Protein AF-A0A096M1D2-F1 (afdb_monomer_lite)

Radius of gyration: 19.59 Å; chains: 1; bounding box: 49×34×52 Å

Foldseek 3Di:
DDKAADDDDDFVDWQKFKDQDDVVVVQDVPSDFDPQWDAGGNRIIHGHDDQDQAKDKGKGKMKIFTFGPAWDFDQDPVRDTDIGGRPRTPDIDIDIDIDIDHHDDPDPPDQAQAKDWDPPADAAAAEAEADAQGKDKGKTAIFHPNFPLTFDDKDKDKDPPWDKDDPDPRIIIIMDHHHPVCAQHKIKMKMWTWTDHDPDIHIHRIGIYIYHD

Sequence (213 aa):
AKNIDLLAFDPDGDEVRCRYGNTSDSECNPCSPPSVLSVSSNCSLSFSPTYSNSELPYAVQLVIEDFPTQDINLIQTDGSQEVKTTNDAISKIPLQFVLKVGPPVPSCAKGDYLPRFLSPTPEHRAQLYAPAGQTLVINIRAEATQSNKSITGLLYSGPHNAVKASLGSGSFSLTWTPSASEDGQSHPICFVVQANYLTTSLHSDLRCVIVTV

Secondary structure (DSSP, 8-state):
-EEEE-----SS--EEEEEE--TTTTS-SS----TTEEE-TTSEEEE-----SS-EEEEEEEEEEEE-SS-EEEE-TTS-EEEE-TTS-SEEEEEEEEEEEPPPPS--SBTTTB-EEETTSPPTTEEEE--TTPPEEEEEEEE-SSSTTS--EEEEES-TT-EEEEEETTEEEEEE---GGGTT-EEEEEEEEEEEETTEEEEPPPEEEEEE-

pLDDT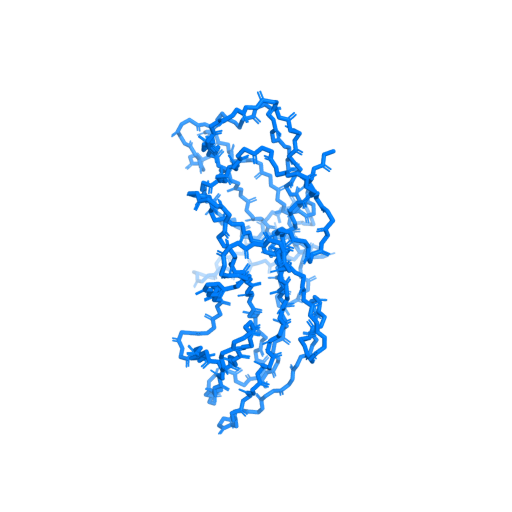: mean 92.36, std 5.5, range [58.22, 98.31]

Structure (mmCIF, N/CA/C/O backbone):
data_AF-A0A096M1D2-F1
#
_entry.id   AF-A0A096M1D2-F1
#
loop_
_atom_site.group_PDB
_atom_site.id
_atom_site.type_symbol
_atom_site.label_atom_id
_atom_site.label_alt_id
_atom_site.label_comp_id
_atom_site.label_asym_id
_atom_site.label_entity_id
_atom_site.label_seq_id
_atom_site.pdbx_PDB_ins_code
_atom_site.Cartn_x
_atom_site.Cartn_y
_atom_site.Cartn_z
_atom_site.occupancy
_atom_site.B_iso_or_equiv
_atom_site.auth_seq_id
_atom_site.auth_comp_id
_atom_site.auth_asym_id
_atom_site.auth_atom_id
_atom_site.pdbx_PDB_model_num
ATOM 1 N N . ALA A 1 1 ? -7.920 -4.908 -18.280 1.00 77.94 1 ALA A N 1
ATOM 2 C CA . ALA A 1 1 ? -7.665 -3.930 -17.206 1.00 77.94 1 ALA A CA 1
ATOM 3 C C . ALA A 1 1 ? -6.571 -4.469 -16.288 1.00 77.94 1 ALA A C 1
ATOM 5 O O . ALA A 1 1 ? -6.443 -5.687 -16.178 1.00 77.94 1 ALA A O 1
ATOM 6 N N . LYS A 1 2 ? -5.753 -3.599 -15.690 1.00 87.19 2 LYS A N 1
ATOM 7 C CA . LYS A 1 2 ? -4.777 -3.962 -14.651 1.00 87.19 2 LYS A CA 1
ATOM 8 C C . LYS A 1 2 ? -5.441 -3.741 -13.298 1.00 87.19 2 LYS A C 1
ATOM 10 O O . LYS A 1 2 ? -5.917 -2.643 -13.048 1.00 87.19 2 LYS A O 1
ATOM 15 N N . ASN A 1 3 ? -5.450 -4.760 -12.449 1.00 90.88 3 ASN A N 1
ATOM 16 C CA . ASN A 1 3 ? -5.954 -4.637 -11.086 1.00 90.88 3 ASN A CA 1
ATOM 17 C C . ASN A 1 3 ? -4.794 -4.347 -10.130 1.00 90.88 3 ASN A C 1
ATOM 19 O O . ASN A 1 3 ? -3.691 -4.881 -10.302 1.00 90.88 3 ASN A O 1
ATOM 23 N N . ILE A 1 4 ? -5.056 -3.470 -9.170 1.00 89.50 4 ILE A N 1
ATOM 24 C CA . ILE A 1 4 ? -4.154 -3.059 -8.102 1.00 89.50 4 ILE A CA 1
ATOM 25 C C . ILE A 1 4 ? -4.907 -3.318 -6.802 1.00 89.50 4 ILE A C 1
ATOM 27 O O . ILE A 1 4 ? -5.835 -2.587 -6.463 1.00 89.50 4 ILE A O 1
ATOM 31 N N . ASP A 1 5 ? -4.517 -4.369 -6.093 1.00 89.25 5 ASP A N 1
ATOM 32 C CA . ASP A 1 5 ? -5.128 -4.701 -4.812 1.00 89.25 5 ASP A CA 1
ATOM 33 C C . ASP A 1 5 ? -4.544 -3.789 -3.733 1.00 89.25 5 ASP A C 1
ATOM 35 O O . ASP A 1 5 ? -3.334 -3.794 -3.479 1.00 89.25 5 ASP A O 1
ATOM 39 N N . LEU A 1 6 ? -5.402 -2.964 -3.134 1.00 86.94 6 LEU A N 1
ATOM 40 C CA . LEU A 1 6 ? -5.031 -2.127 -2.002 1.00 86.94 6 LEU A CA 1
ATOM 41 C C . LEU A 1 6 ? -4.924 -3.006 -0.755 1.00 86.94 6 LEU A C 1
ATOM 43 O O . LEU A 1 6 ? -5.615 -4.022 -0.627 1.00 86.94 6 LEU A O 1
ATOM 47 N N . LEU A 1 7 ? -4.062 -2.621 0.187 1.00 81.19 7 LEU A N 1
ATOM 48 C CA . LEU A 1 7 ? -4.076 -3.274 1.487 1.00 81.19 7 LEU A CA 1
ATOM 49 C C . LEU A 1 7 ? -5.304 -2.795 2.265 1.00 81.19 7 LEU A C 1
ATOM 51 O O . LEU A 1 7 ? -5.325 -1.684 2.785 1.00 81.19 7 LEU A O 1
ATOM 55 N N . ALA A 1 8 ? -6.281 -3.683 2.362 1.00 84.69 8 ALA A N 1
ATOM 56 C CA . ALA A 1 8 ? -7.368 -3.648 3.321 1.00 84.69 8 ALA A CA 1
ATOM 57 C C . ALA A 1 8 ? -7.172 -4.859 4.239 1.00 84.69 8 ALA A C 1
ATOM 59 O O . ALA A 1 8 ? -7.460 -5.995 3.851 1.00 84.69 8 ALA A O 1
ATOM 60 N N . PHE A 1 9 ? -6.527 -4.629 5.381 1.00 84.44 9 PHE A N 1
ATOM 61 C CA . PHE A 1 9 ? -6.321 -5.634 6.417 1.00 84.44 9 PHE A CA 1
ATOM 62 C C . PHE A 1 9 ? -6.978 -5.121 7.682 1.00 84.44 9 PHE A C 1
ATOM 64 O O . PHE A 1 9 ? -6.605 -4.048 8.156 1.00 84.44 9 PHE A O 1
ATOM 71 N N . ASP A 1 10 ? -7.916 -5.906 8.187 1.00 87.50 10 ASP A N 1
ATOM 72 C CA . ASP A 1 10 ? -8.495 -5.703 9.494 1.00 87.50 10 ASP A CA 1
ATOM 73 C C . ASP A 1 10 ? -7.928 -6.755 10.479 1.00 87.50 10 ASP A C 1
ATOM 75 O O . ASP A 1 10 ? -7.936 -7.951 10.154 1.00 87.50 10 ASP A O 1
ATOM 79 N N . PRO A 1 11 ? -7.339 -6.339 11.618 1.00 85.06 11 PRO A N 1
ATOM 80 C CA . PRO A 1 11 ? -6.739 -7.254 12.587 1.00 85.06 11 PRO A CA 1
ATOM 81 C C . PRO A 1 11 ? -7.716 -8.134 13.374 1.00 85.06 11 PRO A C 1
ATOM 83 O O . PRO A 1 11 ? -7.286 -9.195 13.835 1.00 85.06 11 PRO A O 1
ATOM 86 N N . ASP A 1 12 ? -8.964 -7.710 13.587 1.00 85.94 12 ASP A N 1
ATOM 87 C CA . ASP A 1 12 ? -9.940 -8.436 14.415 1.00 85.94 12 ASP A CA 1
ATOM 88 C C . ASP A 1 12 ? -10.941 -9.275 13.600 1.00 85.94 12 ASP A C 1
ATOM 90 O O . ASP A 1 12 ? -11.640 -10.129 14.154 1.00 85.94 12 ASP A O 1
ATOM 94 N N . GLY A 1 13 ? -10.858 -9.182 12.273 1.00 87.31 13 GLY A N 1
ATOM 95 C CA . GLY A 1 13 ? -11.548 -10.035 11.314 1.00 87.31 13 GLY A CA 1
ATOM 96 C C . GLY A 1 13 ? -12.801 -9.407 10.717 1.00 87.31 13 GLY A C 1
ATOM 97 O O . GLY A 1 13 ? -13.562 -10.128 10.061 1.00 87.31 13 GLY A O 1
ATOM 98 N N . ASP A 1 14 ? -13.005 -8.109 10.915 1.00 93.12 14 ASP A N 1
ATOM 99 C CA . ASP A 1 14 ? -14.113 -7.370 10.337 1.00 93.12 14 ASP A CA 1
ATOM 100 C C . ASP A 1 14 ? -13.992 -7.219 8.810 1.00 93.12 14 ASP A C 1
ATOM 102 O O . ASP A 1 14 ? -12.945 -7.410 8.169 1.00 93.12 14 ASP A O 1
ATOM 106 N N . GLU A 1 15 ? -15.136 -6.973 8.171 1.00 94.88 15 GLU A N 1
ATOM 107 C CA . GLU A 1 15 ? -15.219 -6.889 6.721 1.00 94.88 15 GLU A CA 1
ATOM 108 C C . GLU A 1 15 ? -14.843 -5.486 6.249 1.00 94.88 15 GLU A C 1
ATOM 110 O O . GLU A 1 15 ? -15.646 -4.554 6.270 1.00 94.88 15 GLU A O 1
ATOM 115 N N . VAL A 1 16 ? -13.635 -5.358 5.707 1.00 95.44 16 VAL A N 1
ATOM 116 C CA . VAL A 1 16 ? -13.209 -4.106 5.084 1.00 95.44 16 VAL A CA 1
ATOM 117 C C . VAL A 1 16 ? -13.767 -3.982 3.671 1.00 95.44 16 VAL A C 1
ATOM 119 O O . VAL A 1 16 ? -13.508 -4.826 2.804 1.00 95.44 16 VAL A O 1
ATOM 122 N N . ARG A 1 17 ? -14.466 -2.876 3.406 1.00 96.44 17 ARG A N 1
ATOM 123 C CA . ARG A 1 17 ? -14.965 -2.517 2.076 1.00 96.44 17 ARG A CA 1
ATOM 124 C C . ARG A 1 17 ? -14.393 -1.186 1.601 1.00 96.44 17 ARG A C 1
ATOM 126 O O . ARG A 1 17 ? -14.097 -0.294 2.386 1.00 96.44 17 ARG A O 1
ATOM 133 N N . CYS A 1 18 ? -14.273 -1.029 0.287 1.00 96.75 18 CYS A N 1
ATOM 134 C CA . CYS A 1 18 ? -13.835 0.216 -0.334 1.00 96.75 18 CYS A CA 1
ATOM 135 C C . CYS A 1 18 ? -14.865 0.774 -1.309 1.00 96.75 18 CYS A C 1
ATOM 137 O O . CYS A 1 18 ? -15.493 0.045 -2.078 1.00 96.75 18 CYS A O 1
ATOM 139 N N . ARG A 1 19 ? -14.956 2.102 -1.351 1.00 96.31 19 ARG A N 1
ATOM 140 C CA . ARG A 1 19 ? -15.732 2.845 -2.352 1.00 96.31 19 ARG A CA 1
ATOM 141 C C . ARG A 1 19 ? -15.070 4.176 -2.680 1.00 96.31 19 ARG A C 1
ATOM 143 O O . ARG A 1 19 ? -14.156 4.613 -1.986 1.00 96.31 19 ARG A O 1
ATOM 150 N N . TYR A 1 20 ? -15.532 4.837 -3.738 1.00 96.69 20 TYR A N 1
ATOM 151 C CA . TYR A 1 20 ? -15.183 6.239 -3.957 1.00 96.69 20 TYR A CA 1
ATOM 152 C C . TYR A 1 20 ? -15.780 7.117 -2.854 1.00 96.69 20 TYR A C 1
ATOM 154 O O . TYR A 1 20 ? -16.848 6.813 -2.311 1.00 96.69 20 TYR A O 1
ATOM 162 N N . GLY A 1 21 ? -15.079 8.201 -2.530 1.00 94.94 21 GLY A N 1
ATOM 163 C CA . GLY A 1 21 ? -15.591 9.178 -1.579 1.00 94.94 21 GLY A CA 1
ATOM 164 C C . GLY A 1 21 ? -16.823 9.914 -2.107 1.00 94.94 21 GLY A C 1
ATOM 165 O O . GLY A 1 21 ? -17.043 10.032 -3.316 1.00 94.94 21 GLY A O 1
ATOM 166 N N . ASN A 1 22 ? -17.618 10.416 -1.173 1.00 93.25 22 ASN A N 1
ATOM 167 C CA . ASN A 1 22 ? -18.843 11.154 -1.413 1.00 93.25 22 ASN A CA 1
ATOM 168 C C . ASN A 1 22 ? -18.672 12.630 -1.023 1.00 93.25 22 ASN A C 1
ATOM 170 O O . ASN A 1 22 ? -18.178 12.962 0.056 1.00 93.25 22 ASN A O 1
ATOM 174 N N . THR A 1 23 ? -19.105 13.538 -1.902 1.00 92.69 23 THR A N 1
ATOM 175 C CA . THR A 1 23 ? -19.022 14.984 -1.650 1.00 92.69 23 THR A CA 1
ATOM 176 C C . THR A 1 23 ? -19.959 15.403 -0.522 1.00 92.69 23 THR A C 1
ATOM 178 O O . THR A 1 23 ? -19.597 16.275 0.263 1.00 92.69 23 THR A O 1
ATOM 181 N N . SER A 1 24 ? -21.131 14.769 -0.399 1.00 93.00 24 SER A N 1
ATOM 182 C CA . SER A 1 24 ? -22.091 15.060 0.676 1.00 93.00 24 SER A CA 1
ATOM 183 C C . SER A 1 24 ? -21.525 14.770 2.066 1.00 93.00 24 SER A C 1
ATOM 185 O O . SER A 1 24 ? -21.858 15.476 3.012 1.00 93.00 24 SER A O 1
ATOM 187 N N . ASP A 1 25 ? -20.619 13.797 2.158 1.00 92.19 25 ASP A N 1
ATOM 188 C CA . ASP A 1 25 ? -19.967 13.380 3.402 1.00 92.19 25 ASP A CA 1
ATOM 189 C C . ASP A 1 25 ? -18.607 14.074 3.611 1.00 92.19 25 ASP A C 1
ATOM 191 O O . ASP A 1 25 ? -17.876 13.763 4.546 1.00 92.19 25 ASP A O 1
ATOM 195 N N . SER A 1 26 ? -18.251 15.040 2.751 1.00 92.50 26 SER A N 1
ATOM 196 C CA . SER A 1 26 ? -16.959 15.749 2.776 1.00 92.50 26 SER A CA 1
ATOM 197 C C . SER A 1 26 ? -15.728 14.830 2.696 1.00 92.50 26 SER A C 1
ATOM 199 O O . SER A 1 26 ? -14.648 15.180 3.167 1.00 92.50 26 SER A O 1
ATOM 201 N N . GLU A 1 27 ? -15.860 13.665 2.059 1.00 93.94 27 GLU A N 1
ATOM 202 C CA . GLU A 1 27 ? -14.780 12.669 1.946 1.00 93.94 27 GLU A CA 1
ATOM 203 C C . GLU A 1 27 ? -13.792 13.005 0.807 1.00 93.94 27 GLU A C 1
ATOM 205 O O . GLU A 1 27 ? -12.646 12.543 0.783 1.00 93.94 27 GLU A O 1
ATOM 210 N N . CYS A 1 28 ? -14.219 13.841 -0.146 1.00 91.81 28 CYS A N 1
ATOM 211 C CA . CYS A 1 28 ? -13.400 14.392 -1.227 1.00 91.81 28 CYS A CA 1
ATOM 212 C C . CYS A 1 28 ? -13.978 15.702 -1.785 1.00 91.81 28 CYS A C 1
ATOM 214 O O . CYS A 1 28 ? -15.156 16.015 -1.616 1.00 91.81 28 CYS A O 1
ATOM 216 N N . ASN A 1 29 ? -13.132 16.472 -2.479 1.00 88.06 29 ASN A N 1
ATOM 217 C CA . ASN A 1 29 ? -13.534 17.702 -3.157 1.00 88.06 29 ASN A CA 1
ATOM 218 C C . ASN A 1 29 ? -12.627 18.008 -4.373 1.00 88.06 29 ASN A C 1
ATOM 220 O O . ASN A 1 29 ? -11.462 18.356 -4.167 1.00 88.06 29 ASN A O 1
ATOM 224 N N . PRO A 1 30 ? -13.130 17.914 -5.619 1.00 89.31 30 PRO A N 1
ATOM 225 C CA . PRO A 1 30 ? -14.382 17.261 -6.018 1.00 89.31 30 PRO A CA 1
ATOM 226 C C . PRO A 1 30 ? -14.280 15.729 -5.904 1.00 89.31 30 PRO A C 1
ATOM 228 O O . PRO A 1 30 ? -13.189 15.173 -5.983 1.00 89.31 30 PRO A O 1
ATOM 231 N N . CYS A 1 31 ? -15.410 15.029 -5.762 1.00 90.00 31 CYS A N 1
ATOM 232 C CA . CYS A 1 31 ? -15.461 13.561 -5.831 1.00 90.00 31 CYS A CA 1
ATOM 233 C C . CYS A 1 31 ? -15.719 13.086 -7.264 1.00 90.00 31 CYS A C 1
ATOM 235 O O . CYS A 1 31 ? -16.768 12.526 -7.578 1.00 90.00 31 CYS A O 1
ATOM 237 N N . SER A 1 32 ? -14.776 13.366 -8.161 1.00 91.88 32 SER A N 1
ATOM 238 C CA . SER A 1 32 ? -14.871 13.016 -9.581 1.00 91.88 32 SER A CA 1
ATOM 239 C C . SER A 1 32 ? -13.859 11.916 -9.923 1.00 91.88 32 SER A C 1
ATOM 241 O O . SER A 1 32 ? -12.743 12.241 -10.346 1.00 91.88 32 SER A O 1
ATOM 243 N N . PRO A 1 33 ? -14.191 10.624 -9.724 1.00 92.06 33 PRO A N 1
ATOM 244 C CA . PRO A 1 33 ? -13.260 9.549 -10.032 1.00 92.06 33 PRO A CA 1
ATOM 245 C C . PRO A 1 33 ? -12.921 9.532 -11.533 1.00 92.06 33 PRO A C 1
ATOM 247 O O . PRO A 1 33 ? -13.811 9.722 -12.368 1.00 92.06 33 PRO A O 1
ATOM 250 N N . PRO A 1 34 ? -11.651 9.302 -11.910 1.00 93.00 34 PRO A N 1
ATOM 251 C CA . PRO A 1 34 ? -11.261 9.191 -13.311 1.00 93.00 34 PRO A CA 1
ATOM 252 C C . PRO A 1 34 ? -12.008 8.056 -14.019 1.00 93.00 34 PRO A C 1
ATOM 254 O O . PRO A 1 34 ? -12.059 6.944 -13.508 1.00 93.00 34 PRO A O 1
ATOM 257 N N . SER A 1 35 ? -12.503 8.294 -15.236 1.00 93.44 35 SER A N 1
ATOM 258 C CA . SER A 1 35 ? -13.280 7.308 -16.016 1.00 93.44 35 SER A CA 1
ATOM 259 C C . SER A 1 35 ? -12.511 6.035 -16.392 1.00 93.44 35 SER A C 1
ATOM 261 O O . SER A 1 35 ? -13.107 5.031 -16.772 1.00 93.44 35 SER A O 1
ATOM 263 N N . VAL A 1 36 ? -11.182 6.078 -16.300 1.00 93.44 36 VAL A N 1
ATOM 264 C CA . VAL A 1 36 ? -10.279 4.944 -16.542 1.00 93.44 36 VAL A CA 1
ATOM 265 C C . VAL A 1 36 ? -10.064 4.075 -15.302 1.00 93.44 36 VAL A C 1
ATOM 267 O O . VAL A 1 36 ? -9.393 3.046 -15.392 1.00 93.44 36 VAL A O 1
ATOM 270 N N . LEU A 1 37 ? -10.596 4.493 -14.152 1.00 94.75 37 LEU A N 1
ATOM 271 C CA . LEU A 1 37 ? -10.506 3.789 -12.883 1.00 94.75 37 LEU A CA 1
ATOM 272 C C . LEU A 1 37 ? -11.881 3.289 -12.448 1.00 94.75 37 LEU A C 1
ATOM 274 O O . LEU A 1 37 ? -12.894 3.962 -12.618 1.00 94.75 37 LEU A O 1
ATOM 278 N N . SER A 1 38 ? -11.892 2.116 -11.829 1.00 95.50 38 SER A N 1
ATOM 279 C CA . SER A 1 38 ? -13.045 1.603 -11.093 1.00 95.50 38 SER A CA 1
ATOM 280 C C . SER A 1 38 ? -12.566 0.901 -9.831 1.00 95.50 38 SER A C 1
ATOM 282 O O . SER A 1 38 ? -11.611 0.127 -9.896 1.00 95.50 38 SER A O 1
ATOM 284 N N . VAL A 1 39 ? -13.233 1.131 -8.704 1.00 95.62 39 VAL A N 1
ATOM 285 C CA . VAL A 1 39 ? -12.962 0.439 -7.438 1.00 95.62 39 VAL A CA 1
ATOM 286 C C . VAL A 1 39 ? -14.060 -0.582 -7.158 1.00 95.62 39 VAL A C 1
ATOM 288 O O . VAL A 1 39 ? -15.240 -0.302 -7.371 1.00 95.62 39 VAL A O 1
ATOM 291 N N . SER A 1 40 ? -13.676 -1.767 -6.701 1.00 95.69 40 SER A N 1
ATOM 292 C CA . SER A 1 40 ? -14.598 -2.775 -6.174 1.00 95.69 40 SER A CA 1
ATOM 293 C C . SER A 1 40 ? -14.656 -2.733 -4.648 1.00 95.69 40 SER A C 1
ATOM 295 O O . SER A 1 40 ? -13.729 -2.259 -3.990 1.00 95.69 40 SER A O 1
ATOM 297 N N . SER A 1 41 ? -15.729 -3.291 -4.079 1.00 94.69 41 SER A N 1
ATOM 298 C CA . SER A 1 41 ? -15.929 -3.338 -2.626 1.00 94.69 41 SER A CA 1
ATOM 299 C C . SER A 1 41 ? -14.806 -4.068 -1.893 1.00 94.69 41 SER A C 1
ATOM 301 O O . SER A 1 41 ? -14.452 -3.656 -0.807 1.00 94.69 41 SER A O 1
ATOM 303 N N . ASN A 1 42 ? -14.157 -5.064 -2.499 1.00 93.25 42 ASN A N 1
ATOM 304 C CA . ASN A 1 42 ? -13.005 -5.768 -1.917 1.00 93.25 42 ASN A CA 1
ATOM 305 C C . ASN A 1 42 ? -11.670 -4.993 -1.999 1.00 93.25 42 ASN A C 1
ATOM 307 O O . ASN A 1 42 ? -10.602 -5.604 -1.934 1.00 93.25 42 ASN A O 1
ATOM 311 N N . CYS A 1 43 ? -11.714 -3.676 -2.208 1.00 94.06 43 CYS A N 1
ATOM 312 C CA . CYS A 1 43 ? -10.535 -2.812 -2.255 1.00 94.06 43 CYS A CA 1
ATOM 313 C C . CYS A 1 43 ? -9.555 -3.110 -3.403 1.00 94.06 43 CYS A C 1
ATOM 315 O O . CYS A 1 43 ? -8.355 -2.854 -3.289 1.00 94.06 43 CYS A O 1
ATOM 317 N N . SER A 1 44 ? -10.062 -3.589 -4.544 1.00 94.06 44 SER A N 1
ATOM 318 C CA . SER A 1 44 ? -9.283 -3.696 -5.782 1.00 94.06 44 SER A CA 1
ATOM 319 C C . SER A 1 44 ? -9.553 -2.496 -6.693 1.00 94.06 44 SER A C 1
ATOM 321 O O . SER A 1 44 ? -10.696 -2.191 -7.042 1.00 94.06 44 SER A O 1
ATOM 323 N N . LEU A 1 45 ? -8.490 -1.794 -7.085 1.00 94.25 45 LEU A N 1
ATOM 324 C CA . LEU A 1 45 ? -8.538 -0.692 -8.040 1.00 94.25 45 LEU A CA 1
ATOM 325 C C . LEU A 1 45 ? -8.216 -1.225 -9.437 1.00 94.25 45 LEU A C 1
ATOM 327 O O . LEU A 1 45 ? -7.082 -1.605 -9.729 1.00 94.25 45 LEU A O 1
ATOM 331 N N . SER A 1 46 ? -9.207 -1.231 -10.321 1.00 94.75 46 SER A N 1
ATOM 332 C CA . SER A 1 46 ? -9.024 -1.602 -11.721 1.00 94.75 46 SER A CA 1
ATOM 333 C C . SER A 1 46 ? -8.709 -0.377 -12.568 1.00 94.75 46 SER A C 1
ATOM 335 O O . SER A 1 46 ? -9.396 0.641 -12.497 1.00 94.75 46 SER A O 1
ATOM 337 N N . PHE A 1 47 ? -7.678 -0.495 -13.397 1.00 92.56 47 PHE A N 1
ATOM 338 C CA . PHE A 1 47 ? -7.263 0.504 -14.369 1.00 92.56 47 PHE A CA 1
ATOM 339 C C . PHE A 1 47 ? -7.452 -0.016 -15.794 1.00 92.56 47 PHE A C 1
ATOM 341 O O . PHE A 1 47 ? -6.903 -1.055 -16.191 1.00 92.56 47 PHE A O 1
ATOM 348 N N . SER A 1 48 ? -8.204 0.738 -16.587 1.00 91.62 48 SER A N 1
ATOM 349 C CA . SER A 1 48 ? -8.376 0.508 -18.018 1.00 91.62 48 SE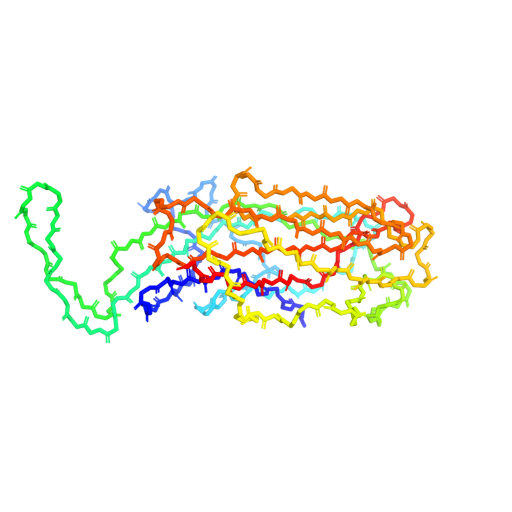R A CA 1
ATOM 350 C C . SER A 1 48 ? -7.390 1.378 -18.800 1.00 91.62 48 SER A C 1
ATOM 352 O O . SER A 1 48 ? -7.495 2.602 -18.756 1.00 91.62 48 SER A O 1
ATOM 354 N N . PRO A 1 49 ? -6.416 0.776 -19.505 1.00 81.44 49 PRO A N 1
ATOM 355 C CA . PRO A 1 49 ? -5.337 1.528 -20.125 1.00 81.44 49 PRO A CA 1
ATOM 356 C C . PRO A 1 49 ? -5.833 2.425 -21.258 1.00 81.44 49 PRO A C 1
ATOM 358 O O . PRO A 1 49 ? -6.558 1.987 -22.150 1.00 81.44 49 PRO A O 1
ATOM 361 N N . THR A 1 50 ? -5.361 3.668 -21.254 1.00 80.06 50 THR A N 1
ATOM 362 C CA . THR A 1 50 ? -5.438 4.591 -22.389 1.00 80.06 50 THR A CA 1
ATOM 363 C C . THR A 1 50 ? -4.080 4.659 -23.074 1.00 80.06 50 THR A C 1
ATOM 365 O O . THR A 1 50 ? -3.057 4.762 -22.398 1.00 80.06 50 THR A O 1
ATOM 368 N N . TYR A 1 51 ? -4.048 4.634 -24.407 1.00 81.44 51 TYR A N 1
ATOM 369 C CA . TYR A 1 51 ? -2.801 4.835 -25.145 1.00 81.44 51 TYR A CA 1
ATOM 370 C C . TYR A 1 51 ? -2.317 6.280 -24.972 1.00 81.44 51 TYR A C 1
ATOM 372 O O . TYR A 1 51 ? -2.921 7.211 -25.499 1.00 81.44 51 TYR A O 1
ATOM 380 N N . SER A 1 52 ? -1.226 6.452 -24.226 1.00 83.69 52 SER A N 1
ATOM 381 C CA . SER A 1 52 ? -0.538 7.725 -24.013 1.00 83.69 52 SER A CA 1
ATOM 382 C C . SER A 1 52 ? 0.970 7.507 -24.056 1.00 83.69 52 SER A C 1
ATOM 384 O O . SER A 1 52 ? 1.471 6.542 -23.487 1.00 83.69 52 SER A O 1
ATOM 386 N N . ASN A 1 53 ? 1.699 8.418 -24.699 1.00 83.75 53 ASN A N 1
ATOM 387 C CA . ASN A 1 53 ? 3.167 8.402 -24.725 1.00 83.75 53 ASN A CA 1
ATOM 388 C C . ASN A 1 53 ? 3.788 9.241 -23.595 1.00 83.75 53 ASN A C 1
ATOM 390 O O . ASN A 1 53 ? 5.008 9.363 -23.519 1.00 83.75 53 ASN A O 1
ATOM 394 N N . SER A 1 54 ? 2.962 9.832 -22.730 1.00 84.25 54 SER A N 1
ATOM 395 C CA . SER A 1 54 ? 3.388 10.605 -21.564 1.00 84.25 54 SER A CA 1
ATOM 396 C C . SER A 1 54 ? 2.912 9.959 -20.269 1.00 84.25 54 SER A C 1
ATOM 398 O O . SER A 1 54 ? 1.888 9.272 -20.250 1.00 84.25 54 SER A O 1
ATOM 400 N N . GLU A 1 55 ? 3.629 10.235 -19.177 1.00 86.94 55 GLU A N 1
ATOM 401 C CA . GLU A 1 55 ? 3.161 9.913 -17.829 1.00 86.94 55 GLU A CA 1
ATOM 402 C C . GLU A 1 55 ? 1.881 10.705 -17.525 1.00 86.94 55 GLU A C 1
ATOM 404 O O . GLU A 1 55 ? 1.840 11.921 -17.724 1.00 86.94 55 GLU A O 1
ATOM 409 N N . LEU A 1 56 ? 0.840 10.015 -17.058 1.00 90.50 56 LEU A N 1
ATOM 410 C CA . LEU A 1 56 ? -0.441 10.618 -16.699 1.00 90.50 56 LEU A CA 1
ATOM 411 C C . LEU A 1 56 ? -0.752 10.374 -15.216 1.00 90.50 56 LEU A C 1
ATOM 413 O O . LEU A 1 56 ? -0.752 9.221 -14.773 1.00 90.50 56 LEU A O 1
ATOM 417 N N . PRO A 1 57 ? -1.015 11.438 -14.435 1.00 92.50 57 PRO A N 1
ATOM 418 C CA . PRO A 1 57 ? -1.476 11.313 -13.063 1.00 92.50 57 PRO A CA 1
ATOM 419 C C . PRO A 1 57 ? -3.001 11.167 -13.005 1.00 92.50 57 PRO A C 1
ATOM 421 O O . PRO A 1 57 ? -3.739 11.920 -13.640 1.00 92.50 57 PRO A O 1
ATOM 424 N N . TYR A 1 58 ? -3.473 10.250 -12.167 1.00 93.50 58 TYR A N 1
ATOM 425 C CA . TYR A 1 58 ? -4.883 10.066 -11.842 1.00 93.50 58 TYR A CA 1
ATOM 426 C C . TYR A 1 58 ? -5.073 10.211 -10.334 1.00 93.50 58 TYR A C 1
ATOM 428 O O . TYR A 1 58 ? -4.461 9.478 -9.554 1.00 93.50 58 TYR A O 1
ATOM 436 N N . ALA A 1 59 ? -5.907 11.164 -9.920 1.00 94.19 59 ALA A N 1
ATOM 437 C CA . ALA A 1 59 ? -6.296 11.293 -8.523 1.00 94.19 59 ALA A CA 1
ATOM 438 C C . ALA A 1 59 ? -7.203 10.117 -8.143 1.00 94.19 59 ALA A C 1
ATOM 440 O O . ALA A 1 59 ? -8.209 9.858 -8.804 1.00 94.19 59 ALA A O 1
ATOM 441 N N . VAL A 1 60 ? -6.835 9.404 -7.084 1.00 94.88 60 VAL A N 1
ATOM 442 C CA . VAL A 1 60 ? -7.633 8.333 -6.494 1.00 94.88 60 VAL A CA 1
ATOM 443 C C . VAL A 1 60 ? -8.097 8.820 -5.128 1.00 94.88 60 VAL A C 1
ATOM 445 O O . VAL A 1 60 ? -7.272 9.177 -4.290 1.00 94.88 60 VAL A O 1
ATOM 448 N N . GLN A 1 61 ? -9.412 8.873 -4.923 1.00 95.56 61 GLN A N 1
ATOM 449 C CA . GLN A 1 61 ? -10.041 9.361 -3.694 1.00 95.56 61 GLN A CA 1
ATOM 450 C C . GLN A 1 61 ? -11.071 8.329 -3.237 1.00 95.56 61 GLN A C 1
ATOM 452 O O . GLN A 1 61 ? -12.176 8.249 -3.779 1.00 95.56 61 GLN A O 1
ATOM 457 N N . LEU A 1 62 ? -10.665 7.491 -2.290 1.00 95.31 62 LEU A N 1
ATOM 458 C CA . LEU A 1 62 ? -11.438 6.367 -1.776 1.00 95.31 62 LEU A CA 1
ATOM 459 C C . LEU A 1 62 ? -11.785 6.583 -0.311 1.00 95.31 62 LEU A C 1
ATOM 461 O O . LEU A 1 62 ? -11.181 7.405 0.375 1.00 95.31 62 LEU A O 1
ATOM 465 N N . VAL A 1 63 ? -12.719 5.778 0.165 1.00 96.19 63 VAL A N 1
ATOM 466 C CA . VAL A 1 63 ? -12.966 5.560 1.583 1.00 96.19 63 VAL A CA 1
ATOM 467 C C . VAL A 1 63 ? -12.832 4.072 1.832 1.00 96.19 63 VAL A C 1
ATOM 469 O O . VAL A 1 63 ? -13.418 3.268 1.103 1.00 96.19 63 VAL A O 1
ATOM 472 N N . ILE A 1 64 ? -12.008 3.737 2.818 1.00 95.25 64 ILE A N 1
ATOM 473 C CA . ILE A 1 64 ? -11.907 2.398 3.384 1.00 95.25 64 ILE A CA 1
ATOM 474 C C . ILE A 1 64 ? -12.850 2.373 4.579 1.00 95.25 64 ILE A C 1
ATOM 476 O O . ILE A 1 64 ? -12.770 3.237 5.452 1.00 95.25 64 ILE A O 1
ATOM 480 N N . GLU A 1 65 ? -13.773 1.432 4.569 1.00 96.31 65 GLU A N 1
ATOM 481 C CA . GLU A 1 65 ? -14.846 1.302 5.541 1.00 96.31 65 GLU A CA 1
ATOM 482 C C . GLU A 1 65 ? -14.753 -0.064 6.201 1.00 96.31 65 GLU A C 1
ATOM 484 O O . GLU A 1 65 ? -14.459 -1.059 5.540 1.00 96.31 65 GLU A O 1
ATOM 489 N N . ASP A 1 66 ? -15.015 -0.087 7.493 1.00 95.69 66 ASP A N 1
ATOM 490 C CA . ASP A 1 66 ? -14.905 -1.263 8.341 1.00 95.69 66 ASP A CA 1
ATOM 491 C C . ASP A 1 66 ? -16.296 -1.678 8.822 1.00 95.69 66 ASP A C 1
ATOM 493 O O . ASP A 1 66 ? -17.040 -0.826 9.315 1.00 95.69 66 ASP A O 1
ATOM 497 N N . PHE A 1 67 ? -16.681 -2.937 8.620 1.00 96.31 67 PHE A N 1
ATOM 498 C CA . PHE A 1 67 ? -18.029 -3.438 8.892 1.00 96.31 67 PHE A CA 1
ATOM 499 C C . PHE A 1 67 ? -17.983 -4.663 9.796 1.00 96.31 67 PHE A C 1
ATOM 501 O O . PHE A 1 67 ? -17.254 -5.611 9.492 1.00 96.31 67 PHE A O 1
ATOM 508 N N . PRO A 1 68 ? -18.851 -4.726 10.819 1.00 95.69 68 PRO A N 1
ATOM 509 C CA . PRO A 1 68 ? -18.853 -5.865 11.707 1.00 95.69 68 PRO A CA 1
ATOM 510 C C . PRO A 1 68 ? -19.371 -7.100 10.966 1.00 95.69 68 PRO A C 1
ATOM 512 O O . PRO A 1 68 ? -20.285 -7.027 10.136 1.00 95.69 68 PRO A O 1
ATOM 515 N N . THR A 1 69 ? -18.842 -8.269 11.313 1.00 95.12 69 THR A N 1
ATOM 516 C CA . THR A 1 69 ? -19.311 -9.551 10.742 1.00 95.12 69 THR A CA 1
ATOM 517 C C . THR A 1 69 ? -20.689 -9.998 11.253 1.00 95.12 69 THR A C 1
ATOM 519 O O . THR A 1 69 ? -21.315 -10.891 10.676 1.00 95.12 69 THR A O 1
ATOM 522 N N . GLN A 1 70 ? -21.187 -9.370 12.317 1.00 95.31 70 GLN A N 1
ATOM 523 C CA . GLN A 1 70 ? -22.494 -9.606 12.933 1.00 95.31 70 GLN A CA 1
ATOM 524 C C . GLN A 1 70 ? -23.025 -8.307 13.549 1.00 95.31 70 GLN A C 1
ATOM 526 O O . GLN A 1 70 ? -22.275 -7.353 13.711 1.00 95.31 70 GLN A O 1
ATOM 531 N N . ASP A 1 71 ? -24.301 -8.253 13.924 1.00 95.94 71 ASP A N 1
ATOM 532 C CA . ASP A 1 71 ? -24.825 -7.066 14.603 1.00 95.94 71 ASP A CA 1
ATOM 533 C C . ASP A 1 71 ? -24.145 -6.894 15.974 1.00 95.94 71 ASP A C 1
ATOM 535 O O . ASP A 1 71 ? -24.100 -7.828 16.784 1.00 95.94 71 ASP A O 1
ATOM 539 N N . ILE A 1 72 ? -23.621 -5.697 16.240 1.00 94.56 72 ILE A N 1
ATOM 540 C CA . ILE A 1 72 ? -22.898 -5.366 17.472 1.00 94.56 72 ILE A CA 1
ATOM 541 C C . ILE A 1 72 ? -23.543 -4.191 18.204 1.00 94.56 72 ILE A C 1
ATOM 543 O O . ILE A 1 72 ? -24.209 -3.341 17.612 1.00 94.56 72 ILE A O 1
ATOM 547 N N . ASN A 1 73 ? -23.296 -4.124 19.511 1.00 95.12 73 ASN A N 1
ATOM 548 C CA . ASN A 1 73 ? -23.567 -2.940 20.318 1.00 95.12 73 ASN A CA 1
ATOM 549 C C . ASN A 1 73 ? -22.244 -2.212 20.582 1.00 95.12 73 ASN A C 1
ATOM 551 O O . ASN A 1 73 ? -21.465 -2.625 21.445 1.00 95.12 73 ASN A O 1
ATOM 555 N N . LEU A 1 74 ? -21.975 -1.169 19.800 1.00 92.31 74 LEU A N 1
ATOM 556 C CA . LEU A 1 74 ? -20.760 -0.374 19.890 1.00 92.31 74 LEU A CA 1
ATOM 557 C C . LEU A 1 74 ? -20.858 0.576 21.085 1.00 92.31 74 LEU A C 1
ATOM 559 O O . LEU A 1 74 ? -21.770 1.398 21.160 1.00 92.31 74 LEU A O 1
ATOM 563 N N . ILE A 1 75 ? -19.900 0.474 22.006 1.00 93.25 75 ILE A N 1
ATOM 564 C CA . ILE A 1 75 ? -19.786 1.366 23.162 1.00 93.25 75 ILE A CA 1
ATOM 565 C C . ILE A 1 75 ? -18.727 2.419 22.843 1.00 93.25 75 ILE A C 1
ATOM 567 O O . ILE A 1 75 ? -17.544 2.105 22.720 1.00 93.25 75 ILE A O 1
ATOM 571 N N . GLN A 1 76 ? -19.158 3.667 22.706 1.00 89.00 76 GLN A N 1
ATOM 572 C CA . GLN A 1 76 ? -18.284 4.802 22.434 1.00 89.00 76 GLN A CA 1
ATOM 573 C C . GLN A 1 76 ? -17.463 5.182 23.674 1.00 89.00 76 GLN A C 1
ATOM 575 O O . GLN A 1 76 ? -17.766 4.797 24.806 1.00 89.00 76 GLN A O 1
ATOM 580 N N . THR A 1 77 ? -16.424 5.993 23.476 1.00 90.75 77 THR A N 1
ATOM 581 C CA . THR A 1 77 ? -15.537 6.449 24.563 1.00 90.75 77 THR A CA 1
ATOM 582 C C . THR A 1 77 ? -16.243 7.311 25.612 1.00 90.75 77 THR A C 1
ATOM 584 O O . THR A 1 77 ? -15.794 7.365 26.756 1.00 90.75 77 THR A O 1
ATOM 587 N N . ASP A 1 78 ? -17.358 7.952 25.255 1.00 92.88 78 ASP A N 1
ATOM 588 C CA . ASP A 1 78 ? -18.224 8.703 26.171 1.00 92.88 78 ASP A CA 1
ATOM 589 C C . ASP A 1 78 ? -19.252 7.820 26.911 1.00 92.88 78 ASP A C 1
ATOM 591 O O . ASP A 1 78 ? -20.037 8.320 27.718 1.00 92.88 78 ASP A O 1
ATOM 595 N N . GLY A 1 79 ? -19.237 6.506 26.660 1.00 92.62 79 GLY A N 1
ATOM 596 C CA . GLY A 1 79 ? -20.152 5.523 27.235 1.00 92.62 79 GLY A CA 1
ATOM 597 C C . GLY A 1 79 ? -21.497 5.405 26.515 1.00 92.62 79 GLY A C 1
ATOM 598 O O . GLY A 1 79 ? -22.312 4.568 26.913 1.00 92.62 79 GLY A O 1
ATOM 599 N N . SER A 1 80 ? -21.750 6.203 25.471 1.00 93.88 80 SER A N 1
ATOM 600 C CA . SER A 1 80 ? -22.938 6.041 24.633 1.00 93.88 80 SER A CA 1
ATOM 601 C C . SER A 1 80 ? -22.892 4.721 23.862 1.00 93.88 80 SER A C 1
ATOM 603 O O . SER A 1 80 ? -21.825 4.164 23.598 1.00 93.88 80 SER A O 1
ATOM 605 N N . GLN A 1 81 ? -24.072 4.189 23.550 1.00 94.25 81 GLN A N 1
ATOM 606 C CA . GLN A 1 81 ? -24.219 2.909 22.871 1.00 94.25 81 GLN A CA 1
ATOM 607 C C . GLN A 1 81 ? -24.979 3.089 21.565 1.00 94.25 81 GLN A C 1
ATOM 609 O O . GLN A 1 81 ? -26.013 3.759 21.530 1.00 94.25 81 GLN A O 1
ATOM 614 N N . GLU A 1 82 ? -24.471 2.472 20.507 1.00 94.94 82 GLU A N 1
ATOM 615 C CA . GLU A 1 82 ? -25.093 2.446 19.189 1.00 94.94 82 GLU A CA 1
ATOM 616 C C . GLU A 1 82 ? -25.106 1.009 18.669 1.00 94.94 82 GLU A C 1
ATOM 618 O O . GLU A 1 82 ? -24.103 0.299 18.730 1.00 94.94 82 GLU A O 1
ATOM 623 N N . VAL A 1 83 ? -26.242 0.577 18.123 1.00 95.69 83 VAL A N 1
ATOM 624 C CA . VAL A 1 83 ? -26.311 -0.704 17.418 1.00 95.69 83 VAL A CA 1
ATOM 625 C C . VAL A 1 83 ? -25.771 -0.505 16.005 1.00 95.69 83 VAL A C 1
ATOM 627 O O . VAL A 1 83 ? -26.291 0.333 15.269 1.00 95.69 83 VAL A O 1
ATOM 630 N N . LYS A 1 84 ? -24.756 -1.283 15.625 1.00 96.06 84 LYS A N 1
ATOM 631 C CA . LYS A 1 84 ? -24.244 -1.363 14.251 1.00 96.06 84 LYS A CA 1
ATOM 632 C C . LYS A 1 84 ? -24.637 -2.702 13.654 1.00 96.06 84 LYS A C 1
ATOM 634 O O . LYS A 1 84 ? -24.371 -3.743 14.252 1.00 96.06 84 LYS A O 1
ATOM 639 N N . THR A 1 85 ? -25.260 -2.675 12.485 1.00 96.56 85 THR A N 1
ATOM 640 C CA . THR A 1 85 ? -25.514 -3.885 11.701 1.00 96.56 85 THR A CA 1
ATOM 641 C C . THR A 1 85 ? -24.335 -4.199 10.784 1.00 96.56 85 THR A C 1
ATOM 643 O O . THR A 1 85 ? -23.463 -3.363 10.558 1.00 96.56 85 THR A O 1
ATOM 646 N N . THR A 1 86 ? -24.355 -5.370 10.152 1.00 96.12 86 THR A N 1
ATOM 647 C CA . THR A 1 86 ? -23.395 -5.772 9.090 1.00 96.12 86 THR A CA 1
ATOM 648 C C . THR A 1 86 ? -23.345 -4.842 7.858 1.00 96.12 86 THR A C 1
ATOM 650 O O . THR A 1 86 ? -22.500 -4.997 6.967 1.00 96.12 86 THR A O 1
ATOM 653 N N . ASN A 1 87 ? -24.259 -3.869 7.773 1.00 95.69 87 ASN A N 1
ATOM 654 C CA . ASN A 1 87 ? -24.301 -2.849 6.725 1.00 95.69 87 ASN A CA 1
ATOM 655 C C . ASN A 1 87 ? -23.960 -1.445 7.234 1.00 95.69 87 ASN A C 1
ATOM 657 O O . ASN A 1 87 ? -23.933 -0.511 6.433 1.00 95.69 87 ASN A O 1
ATOM 661 N N . ASP A 1 88 ? -23.678 -1.293 8.528 1.00 95.88 88 ASP A N 1
ATOM 662 C CA . ASP A 1 88 ? -23.287 -0.026 9.129 1.00 95.88 88 ASP A CA 1
ATOM 663 C C . ASP A 1 88 ? -21.785 -0.033 9.386 1.00 95.88 88 ASP A C 1
ATOM 665 O O . ASP A 1 88 ? -21.278 -0.846 10.155 1.00 95.88 88 ASP A O 1
ATOM 669 N N . ALA A 1 89 ? -21.069 0.895 8.752 1.00 95.06 89 ALA A N 1
ATOM 670 C CA . ALA A 1 89 ? -19.638 1.019 8.976 1.00 95.06 89 ALA A CA 1
ATOM 671 C C . ALA A 1 89 ? -19.358 1.437 10.433 1.00 95.06 89 ALA A C 1
ATOM 673 O O . ALA A 1 89 ? -19.937 2.414 10.930 1.00 95.06 89 ALA A O 1
ATOM 674 N N . ILE A 1 90 ? -18.452 0.719 11.096 1.00 93.69 90 ILE A N 1
ATOM 675 C CA . ILE A 1 90 ? -17.899 1.048 12.416 1.00 93.69 90 ILE A CA 1
ATOM 676 C C . ILE A 1 90 ? -16.970 2.248 12.274 1.00 93.69 90 ILE A C 1
ATOM 678 O O . ILE A 1 90 ? -17.061 3.216 13.031 1.00 93.69 90 ILE A O 1
ATOM 682 N N . SER A 1 91 ? -16.100 2.201 11.264 1.00 91.69 91 SER A N 1
ATOM 683 C CA . SER A 1 91 ? -15.116 3.237 10.987 1.00 91.69 91 SER A CA 1
ATOM 684 C C . SER A 1 91 ? -15.014 3.535 9.489 1.00 91.69 91 SER A C 1
ATOM 686 O O . SER A 1 91 ? -15.365 2.720 8.632 1.00 91.69 91 SER A O 1
ATOM 688 N N . LYS A 1 92 ? -14.580 4.761 9.169 1.00 93.88 92 LYS A N 1
ATOM 689 C CA . LYS A 1 92 ? -14.371 5.242 7.799 1.00 93.88 92 LYS A CA 1
ATOM 690 C C . LYS A 1 92 ? -13.070 6.026 7.724 1.00 93.88 92 LYS A C 1
ATOM 692 O O . LYS A 1 92 ? -12.890 6.999 8.456 1.00 93.88 92 LYS A O 1
ATOM 697 N N . ILE A 1 93 ? -12.188 5.641 6.810 1.00 91.81 93 ILE A N 1
ATOM 698 C CA . ILE A 1 93 ? -10.890 6.283 6.600 1.00 91.81 93 ILE A CA 1
ATOM 699 C C . ILE A 1 93 ? -10.808 6.772 5.149 1.00 91.81 93 ILE A C 1
ATOM 701 O O . ILE A 1 93 ? -10.707 5.956 4.227 1.00 91.81 93 ILE A O 1
ATOM 705 N N . PRO A 1 94 ? -10.823 8.096 4.912 1.00 92.12 94 PRO A N 1
ATOM 706 C CA . PRO A 1 94 ? -10.553 8.651 3.593 1.00 92.12 94 PRO A CA 1
ATOM 707 C C . PRO A 1 94 ? -9.106 8.368 3.171 1.00 92.12 94 PRO A C 1
ATOM 709 O O . PRO A 1 94 ? -8.157 8.732 3.866 1.00 92.12 94 PRO A O 1
ATOM 712 N N . LEU A 1 95 ? -8.928 7.755 2.002 1.00 90.94 95 LEU A N 1
ATOM 713 C CA . LEU A 1 95 ? -7.631 7.466 1.399 1.00 90.94 95 LEU A CA 1
ATOM 714 C C . LEU A 1 95 ? -7.502 8.210 0.069 1.00 90.94 95 LEU A C 1
ATOM 716 O O . LEU A 1 95 ? -8.245 7.957 -0.880 1.00 90.94 95 LEU A O 1
ATOM 720 N N . GLN A 1 96 ? -6.519 9.105 -0.020 1.00 92.06 96 GLN A N 1
ATOM 721 C CA . GLN A 1 96 ? -6.267 9.902 -1.218 1.00 92.06 96 GLN A CA 1
ATOM 722 C C . GLN A 1 96 ? -4.815 9.755 -1.669 1.00 92.06 96 GLN A C 1
ATOM 724 O O . GLN A 1 96 ? -3.886 9.974 -0.894 1.00 92.06 96 GLN A O 1
ATOM 729 N N . PHE A 1 97 ? -4.609 9.385 -2.930 1.00 92.38 97 PHE A N 1
ATOM 730 C CA . PHE A 1 97 ? -3.278 9.254 -3.522 1.00 92.38 97 PHE A CA 1
ATOM 731 C C . PHE A 1 97 ? -3.317 9.492 -5.033 1.00 92.38 97 PHE A C 1
ATOM 733 O O . PHE A 1 97 ? -4.378 9.568 -5.650 1.00 92.38 97 PHE A O 1
ATOM 740 N N . VAL A 1 98 ? -2.139 9.617 -5.645 1.00 92.50 98 VAL A N 1
ATOM 741 C CA . VAL A 1 98 ? -2.004 9.784 -7.096 1.00 92.50 98 VAL A CA 1
ATOM 742 C C . VAL A 1 98 ? -1.477 8.494 -7.704 1.00 92.50 98 VAL A C 1
ATOM 744 O O . VAL A 1 98 ? -0.362 8.071 -7.397 1.00 92.50 98 VAL A O 1
ATOM 747 N N . LEU A 1 99 ? -2.251 7.897 -8.608 1.00 91.88 99 LEU A N 1
ATOM 748 C CA . LEU A 1 99 ? -1.772 6.833 -9.480 1.00 91.88 99 LEU A CA 1
ATOM 749 C C . LEU A 1 99 ? -1.088 7.466 -10.692 1.00 91.88 99 LEU A C 1
ATOM 751 O O . LEU A 1 99 ? -1.735 8.122 -11.507 1.00 91.88 99 LEU A O 1
ATOM 755 N N . LYS A 1 100 ? 0.221 7.262 -10.821 1.00 90.25 100 LYS A N 1
ATOM 756 C CA . LYS A 1 100 ? 0.983 7.685 -11.998 1.00 90.25 100 LYS A CA 1
ATOM 757 C C . LYS A 1 100 ? 1.112 6.522 -12.967 1.00 90.25 100 LYS A C 1
ATOM 759 O O . LYS A 1 100 ? 1.656 5.481 -12.608 1.00 90.25 100 LYS A O 1
ATOM 764 N N . VAL A 1 101 ? 0.622 6.705 -14.187 1.00 89.44 101 VAL A N 1
ATOM 765 C CA . VAL A 1 101 ? 0.715 5.700 -15.247 1.00 89.44 101 VAL A CA 1
ATOM 766 C C . VAL A 1 101 ? 1.743 6.162 -16.262 1.00 89.44 101 VAL A C 1
ATOM 768 O O . VAL A 1 101 ? 1.571 7.201 -16.895 1.00 89.44 101 VAL A O 1
ATOM 771 N N . GLY A 1 102 ? 2.822 5.394 -16.391 1.00 87.25 102 GLY A N 1
ATOM 772 C CA . GLY A 1 102 ? 3.859 5.632 -17.387 1.00 87.25 102 GLY A CA 1
ATOM 773 C C . GLY A 1 102 ? 3.437 5.241 -18.809 1.00 87.25 102 GLY A C 1
ATOM 774 O O . GLY A 1 102 ? 2.405 4.591 -18.997 1.00 87.25 102 GLY A O 1
ATOM 775 N N . PRO A 1 103 ? 4.246 5.604 -19.819 1.00 88.38 103 PRO A N 1
ATOM 776 C CA . PRO A 1 103 ? 4.023 5.179 -21.195 1.00 88.38 103 PRO A CA 1
ATOM 777 C C . PRO A 1 103 ? 4.142 3.650 -21.346 1.00 88.38 103 PRO A C 1
ATOM 779 O O . PRO A 1 103 ? 4.741 2.984 -20.493 1.00 88.38 103 PRO A O 1
ATOM 782 N N . PRO A 1 104 ? 3.617 3.077 -22.446 1.00 87.69 104 PRO A N 1
ATOM 783 C CA . PRO A 1 104 ? 3.791 1.669 -22.766 1.00 87.69 104 PRO A CA 1
ATOM 784 C C . PRO A 1 104 ? 5.262 1.254 -22.757 1.00 87.69 104 PRO A C 1
ATOM 786 O O . PRO A 1 104 ? 6.122 1.919 -23.335 1.00 87.69 104 PRO A O 1
ATOM 789 N N . VAL A 1 105 ? 5.532 0.113 -22.131 1.00 87.88 105 VAL A N 1
ATOM 790 C CA . VAL A 1 105 ? 6.830 -0.560 -22.195 1.00 87.88 105 VAL A CA 1
ATOM 791 C C . VAL A 1 105 ? 6.817 -1.621 -23.298 1.00 87.88 105 VAL A C 1
ATOM 793 O O . VAL A 1 105 ? 5.747 -2.146 -23.616 1.00 87.88 105 VAL A O 1
ATOM 796 N N . PRO A 1 106 ? 7.981 -1.989 -23.867 1.00 90.19 106 PRO A N 1
ATOM 797 C CA . PRO A 1 106 ? 8.045 -2.997 -24.928 1.00 90.19 106 PRO A CA 1
ATOM 798 C C . PRO A 1 106 ? 7.466 -4.365 -24.535 1.00 90.19 106 PRO A C 1
ATOM 800 O O . PRO A 1 106 ? 6.966 -5.087 -25.393 1.00 90.19 106 PRO A O 1
ATOM 803 N N . SER A 1 107 ? 7.523 -4.720 -23.246 1.00 89.69 107 SER A N 1
ATOM 804 C CA . SER A 1 107 ? 6.954 -5.954 -22.698 1.00 89.69 107 SER A CA 1
ATOM 805 C C . SER A 1 107 ? 6.353 -5.716 -21.314 1.00 89.69 107 SER A C 1
ATOM 807 O O . SER A 1 107 ? 6.979 -5.107 -20.448 1.00 89.69 107 SER A O 1
ATOM 809 N N . CYS A 1 108 ? 5.151 -6.250 -21.088 1.00 85.94 108 CYS A N 1
ATOM 810 C CA . CYS A 1 108 ? 4.503 -6.284 -19.773 1.00 85.94 108 CYS A CA 1
ATOM 811 C C . CYS A 1 108 ? 4.767 -7.596 -19.015 1.00 85.94 108 CYS A C 1
ATOM 813 O O . CYS A 1 108 ? 4.159 -7.825 -17.965 1.00 85.94 108 CYS A O 1
ATOM 815 N N . ALA A 1 109 ? 5.625 -8.481 -19.534 1.00 91.56 109 ALA A N 1
ATOM 816 C CA . ALA A 1 109 ? 5.989 -9.694 -18.819 1.00 91.56 109 ALA A CA 1
ATOM 817 C C . ALA A 1 109 ? 6.738 -9.329 -17.528 1.00 91.56 109 ALA A C 1
ATOM 819 O O . ALA A 1 109 ? 7.644 -8.489 -17.510 1.00 91.56 109 ALA A O 1
ATOM 820 N N . LYS A 1 110 ? 6.322 -9.941 -16.415 1.00 90.56 110 LYS A N 1
ATOM 821 C CA . LYS A 1 110 ? 6.939 -9.697 -15.108 1.00 90.56 110 LYS A CA 1
ATOM 822 C C . LYS A 1 110 ? 8.399 -10.142 -15.156 1.00 90.56 110 LYS A C 1
ATOM 824 O O . LYS A 1 110 ? 8.671 -11.286 -15.506 1.00 90.56 110 LYS A O 1
ATOM 829 N N . GLY A 1 111 ? 9.306 -9.276 -14.726 1.00 91.50 111 GLY A N 1
ATOM 830 C CA . GLY A 1 111 ? 10.741 -9.544 -14.723 1.00 91.50 111 GLY A CA 1
ATOM 831 C C . GLY A 1 111 ? 11.473 -9.022 -15.956 1.00 91.50 111 GLY A C 1
ATOM 832 O O . GLY A 1 111 ? 12.696 -9.001 -15.925 1.00 91.50 111 GLY A O 1
ATOM 833 N N . ASP A 1 112 ? 10.772 -8.537 -16.988 1.00 92.25 112 ASP A N 1
ATOM 834 C CA . ASP A 1 112 ? 11.412 -7.814 -18.094 1.00 92.25 112 ASP A CA 1
ATOM 835 C C . ASP A 1 112 ? 11.674 -6.364 -17.668 1.00 92.25 112 ASP A C 1
ATOM 837 O O . ASP A 1 112 ? 12.808 -5.988 -17.373 1.00 92.25 112 ASP A O 1
ATOM 841 N N . TYR A 1 113 ? 10.602 -5.567 -17.580 1.00 90.94 113 TYR A N 1
ATOM 842 C CA . TYR A 1 113 ? 10.645 -4.155 -17.181 1.00 90.94 113 TYR A CA 1
ATOM 843 C C . TYR A 1 113 ? 10.014 -3.916 -15.806 1.00 90.94 113 TYR A C 1
ATOM 845 O O . TYR A 1 113 ? 10.569 -3.195 -14.975 1.00 90.94 113 TYR A O 1
ATOM 853 N N . LEU A 1 114 ? 8.857 -4.540 -15.555 1.00 91.06 114 LEU A N 1
ATOM 854 C CA . LEU A 1 114 ? 8.199 -4.506 -14.251 1.00 91.06 114 LEU A CA 1
ATOM 855 C C . LEU A 1 114 ? 8.904 -5.490 -13.310 1.00 91.06 114 LEU A C 1
ATOM 857 O O . LEU A 1 114 ? 8.973 -6.677 -13.650 1.00 91.06 114 LEU A O 1
ATOM 861 N N . PRO A 1 115 ? 9.379 -5.053 -12.129 1.00 94.25 115 PRO A N 1
ATOM 862 C CA . PRO A 1 115 ? 10.053 -5.944 -11.199 1.00 94.25 115 PRO A CA 1
ATOM 863 C C . PRO A 1 115 ? 9.185 -7.130 -10.781 1.00 94.25 115 PRO A C 1
ATOM 865 O O . PRO A 1 115 ? 8.020 -6.979 -10.401 1.00 94.25 115 PRO A O 1
ATOM 868 N N . ARG A 1 116 ? 9.777 -8.323 -10.815 1.00 95.06 116 ARG A N 1
ATOM 869 C CA . ARG A 1 116 ? 9.167 -9.566 -10.337 1.00 95.06 116 ARG A CA 1
ATOM 870 C C . ARG A 1 116 ? 9.876 -10.033 -9.080 1.00 95.06 116 ARG A C 1
ATOM 872 O O . ARG A 1 116 ? 11.097 -10.141 -9.076 1.00 95.06 116 ARG A O 1
ATOM 879 N N . PHE A 1 117 ? 9.113 -10.352 -8.040 1.00 96.75 117 PHE A N 1
ATOM 880 C CA . PHE A 1 117 ? 9.668 -10.959 -6.834 1.00 96.75 117 PHE A CA 1
ATOM 881 C C . PHE A 1 117 ? 10.174 -12.380 -7.094 1.00 96.75 117 PHE A C 1
ATOM 883 O O . PHE A 1 117 ? 9.568 -13.149 -7.841 1.00 96.75 117 PHE A O 1
ATOM 890 N N . LEU A 1 118 ? 11.272 -12.715 -6.429 1.00 96.44 118 LEU A N 1
ATOM 891 C CA . LEU A 1 118 ? 11.922 -14.016 -6.419 1.00 96.44 118 LEU A CA 1
ATOM 892 C C . LEU A 1 118 ? 12.009 -14.531 -4.982 1.00 96.44 118 LEU A C 1
ATOM 894 O O . LEU A 1 118 ? 12.006 -13.748 -4.029 1.00 96.44 118 LEU A O 1
ATOM 898 N N . SER A 1 119 ? 12.182 -15.843 -4.828 1.00 96.00 119 SER A N 1
ATOM 899 C CA . SER A 1 119 ? 12.586 -16.428 -3.546 1.00 96.00 119 SER A CA 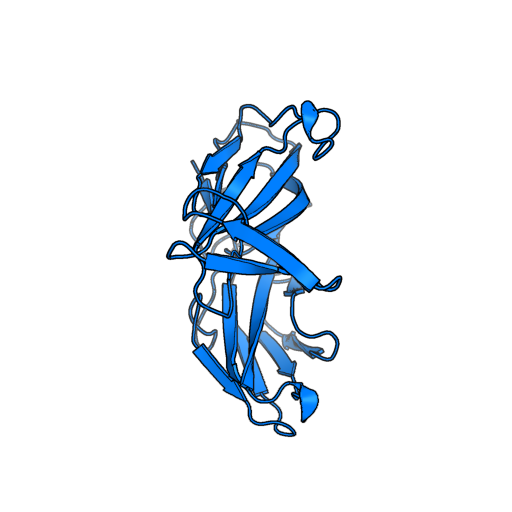1
ATOM 900 C C . SER A 1 119 ? 13.909 -15.792 -3.062 1.00 96.00 119 SER A C 1
ATOM 902 O O . SER A 1 119 ? 14.799 -15.551 -3.893 1.00 96.00 119 SER A O 1
ATOM 904 N N . PRO A 1 120 ? 14.064 -15.471 -1.761 1.00 96.44 120 PRO A N 1
ATOM 905 C CA . PRO A 1 120 ? 13.219 -15.860 -0.623 1.00 96.44 120 PRO A CA 1
ATOM 906 C C . PRO A 1 120 ? 12.144 -14.831 -0.219 1.00 96.44 120 PRO A C 1
ATOM 908 O O . PRO A 1 120 ? 11.704 -14.850 0.927 1.00 96.44 120 PRO A O 1
ATOM 911 N N . THR A 1 121 ? 11.727 -13.925 -1.113 1.00 98.12 121 THR A N 1
ATOM 912 C CA . THR A 1 121 ? 10.666 -12.951 -0.791 1.00 98.12 121 THR A CA 1
ATOM 913 C C . THR A 1 121 ? 9.396 -13.678 -0.347 1.00 98.12 121 THR A C 1
ATOM 915 O O . THR A 1 121 ? 8.929 -14.535 -1.101 1.00 98.12 121 THR A O 1
ATOM 918 N N . PRO A 1 122 ? 8.811 -13.342 0.817 1.00 97.88 122 PRO A N 1
ATOM 919 C CA . PRO A 1 122 ? 7.561 -13.951 1.248 1.00 97.88 122 PRO A CA 1
ATOM 920 C C . PRO A 1 122 ? 6.419 -13.710 0.260 1.00 97.88 122 PRO A C 1
ATOM 922 O O . PRO A 1 122 ? 6.379 -12.699 -0.451 1.00 97.88 122 PRO A O 1
ATOM 925 N N . GLU A 1 123 ? 5.458 -14.630 0.257 1.00 96.19 123 GLU A N 1
ATOM 926 C CA . GLU A 1 123 ? 4.244 -14.478 -0.534 1.00 96.19 123 GLU A CA 1
ATOM 927 C C . GLU A 1 123 ? 3.329 -13.370 0.002 1.00 96.19 123 GLU A C 1
ATOM 929 O O . GLU A 1 123 ? 3.484 -12.859 1.110 1.00 96.19 123 GLU A O 1
ATOM 934 N N . HIS A 1 124 ? 2.383 -12.941 -0.836 1.00 93.50 124 HIS A N 1
ATOM 935 C CA . HIS A 1 124 ? 1.457 -11.873 -0.469 1.00 93.50 124 HIS A CA 1
ATOM 936 C C . HIS A 1 124 ? 0.508 -12.426 0.597 1.00 93.50 124 HIS A C 1
ATOM 938 O O . HIS A 1 124 ? -0.019 -13.522 0.426 1.00 93.50 124 HIS A O 1
ATOM 944 N N . ARG A 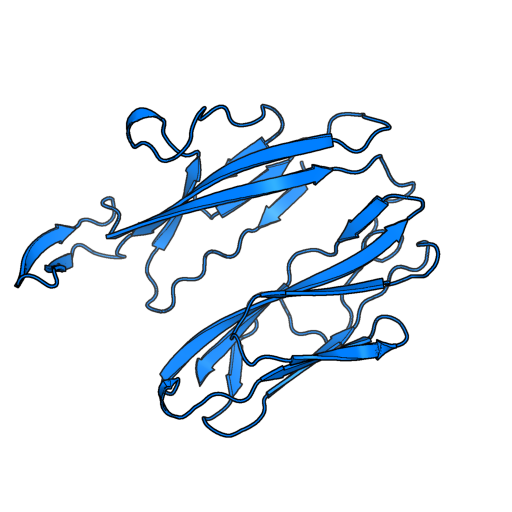1 125 ? 0.310 -11.665 1.675 1.00 90.88 125 ARG A N 1
ATOM 945 C CA . ARG A 1 125 ? -0.399 -12.041 2.908 1.00 90.88 125 ARG A CA 1
ATOM 946 C C . ARG A 1 125 ? 0.248 -13.201 3.671 1.00 90.88 125 ARG A C 1
ATOM 948 O O . ARG A 1 125 ? -0.432 -13.876 4.438 1.00 90.88 125 ARG A O 1
ATOM 955 N N . ALA A 1 126 ? 1.552 -13.434 3.490 1.00 95.75 126 ALA A N 1
ATOM 956 C CA . ALA A 1 126 ? 2.269 -14.383 4.335 1.00 95.75 126 ALA A CA 1
ATOM 957 C C . A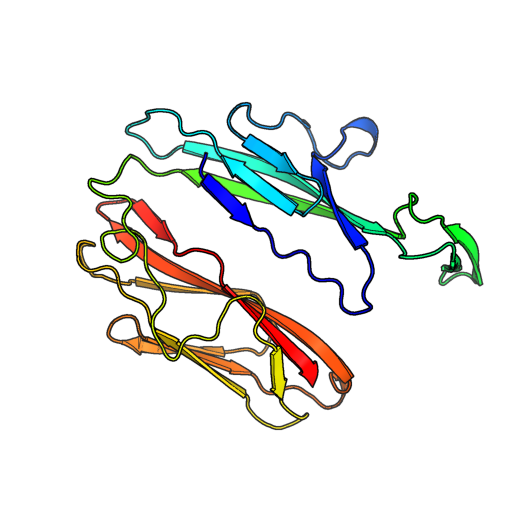LA A 1 126 ? 2.197 -13.941 5.804 1.00 95.75 126 ALA A C 1
ATOM 959 O O . ALA A 1 126 ? 2.419 -12.769 6.112 1.00 95.75 126 ALA A O 1
ATOM 960 N N . GLN A 1 127 ? 1.893 -14.899 6.677 1.00 95.19 127 GLN A N 1
ATOM 961 C CA . GLN A 1 127 ? 1.868 -14.721 8.123 1.00 95.19 127 GLN A CA 1
ATOM 962 C C . GLN A 1 127 ? 3.269 -14.985 8.669 1.00 95.19 127 GLN A C 1
ATOM 964 O O . GLN A 1 127 ? 3.845 -16.050 8.430 1.00 95.19 127 GLN A O 1
ATOM 969 N N . LEU A 1 128 ? 3.825 -14.005 9.364 1.00 97.06 128 LEU A N 1
ATOM 970 C CA . LEU A 1 128 ? 5.124 -14.068 10.016 1.00 97.06 128 LEU A CA 1
ATOM 971 C C . LEU A 1 128 ? 4.926 -13.892 11.518 1.00 97.06 128 LEU A C 1
ATOM 973 O O . LEU A 1 128 ? 3.960 -13.277 11.958 1.00 97.06 128 LEU A O 1
ATOM 977 N N . TYR A 1 129 ? 5.868 -14.411 12.294 1.00 96.94 129 TYR A N 1
ATOM 978 C CA . TYR A 1 129 ? 5.848 -14.300 13.744 1.00 96.94 129 TYR A CA 1
ATOM 979 C C . TYR A 1 129 ? 7.150 -13.678 14.238 1.00 96.94 129 TYR A C 1
ATOM 981 O O . TYR A 1 129 ? 8.229 -14.055 13.767 1.00 96.94 129 TYR A O 1
ATOM 989 N N . ALA A 1 130 ? 7.048 -12.724 15.158 1.00 96.50 130 ALA A N 1
ATOM 990 C CA . ALA A 1 130 ? 8.192 -12.027 15.728 1.00 96.50 130 ALA A CA 1
ATOM 991 C C . ALA A 1 130 ? 7.925 -11.689 17.200 1.00 96.50 130 ALA A C 1
ATOM 993 O O . ALA A 1 130 ? 7.236 -10.711 17.459 1.00 96.50 130 ALA A O 1
ATOM 994 N N . PRO A 1 131 ? 8.490 -12.435 18.165 1.00 96.56 131 PRO A N 1
ATOM 995 C CA . PRO A 1 131 ? 8.303 -12.126 19.577 1.00 96.56 131 PRO A CA 1
ATOM 996 C C . PRO A 1 131 ? 8.801 -10.725 19.933 1.00 96.56 131 PRO A C 1
ATOM 998 O O . PRO A 1 131 ? 9.809 -10.256 19.389 1.00 96.56 131 PRO A O 1
ATOM 1001 N N . ALA A 1 132 ? 8.179 -10.110 20.938 1.00 96.19 132 ALA A N 1
ATOM 1002 C CA . ALA A 1 132 ? 8.669 -8.865 21.512 1.00 96.19 132 ALA A CA 1
ATOM 1003 C C . ALA A 1 132 ? 10.165 -8.956 21.887 1.00 96.19 132 ALA A C 1
ATOM 1005 O O . ALA A 1 132 ? 10.628 -9.894 22.541 1.00 96.19 132 ALA A O 1
ATOM 1006 N N . GLY A 1 133 ? 10.943 -7.964 21.450 1.00 95.94 133 GLY A N 1
ATOM 1007 C CA . GLY A 1 133 ? 12.390 -7.880 21.654 1.00 95.94 133 GLY A CA 1
ATOM 1008 C C . GLY A 1 133 ? 13.240 -8.724 20.698 1.00 95.94 133 GLY A C 1
ATOM 1009 O O . GLY A 1 133 ? 14.466 -8.612 20.742 1.00 95.94 133 GLY A O 1
ATOM 1010 N N . GLN A 1 134 ? 12.640 -9.532 19.817 1.00 96.81 134 GLN A N 1
ATOM 1011 C CA . GLN A 1 134 ? 13.365 -10.300 18.801 1.00 96.81 134 GLN A CA 1
ATOM 1012 C C . GLN A 1 134 ? 13.266 -9.645 17.424 1.00 96.81 134 GLN A C 1
ATOM 1014 O O . GLN A 1 134 ? 12.202 -9.235 16.972 1.00 96.81 134 GLN A O 1
ATOM 1019 N N . THR A 1 135 ? 14.401 -9.546 16.731 1.00 97.50 135 THR A N 1
ATOM 1020 C CA . THR A 1 135 ? 14.453 -8.931 15.401 1.00 97.50 135 THR A CA 1
ATOM 1021 C C . THR A 1 135 ? 13.986 -9.906 14.326 1.00 97.50 135 THR A C 1
ATOM 1023 O O . THR A 1 135 ? 14.645 -10.911 14.057 1.00 97.50 135 THR A O 1
ATOM 1026 N N . LEU A 1 136 ? 12.900 -9.556 13.643 1.00 97.81 136 LEU A N 1
ATOM 1027 C CA . LEU A 1 136 ? 12.477 -10.179 12.396 1.00 97.81 136 LEU A CA 1
ATOM 1028 C C . LEU A 1 136 ? 13.300 -9.637 11.226 1.00 97.81 136 LEU A C 1
ATOM 1030 O O . LEU A 1 136 ? 13.532 -8.431 11.123 1.00 97.81 136 LEU A O 1
ATOM 1034 N N . VAL A 1 137 ? 13.684 -10.521 10.302 1.00 98.12 137 VAL A N 1
ATOM 1035 C CA . VAL A 1 137 ? 14.338 -10.156 9.039 1.00 98.12 137 VAL A CA 1
ATOM 1036 C C . VAL A 1 137 ? 13.520 -10.687 7.868 1.00 98.12 137 VAL A C 1
ATOM 1038 O O . VAL A 1 137 ? 13.400 -11.896 7.673 1.00 98.12 137 VAL A O 1
ATOM 1041 N N . ILE A 1 138 ? 12.995 -9.780 7.050 1.00 98.25 138 ILE A N 1
ATOM 1042 C CA . ILE A 1 138 ? 12.299 -10.091 5.803 1.00 98.25 138 ILE A CA 1
ATOM 1043 C C . ILE A 1 138 ? 13.281 -9.879 4.653 1.00 98.25 138 ILE A C 1
ATOM 1045 O O . ILE A 1 138 ? 13.652 -8.749 4.328 1.00 98.25 138 ILE A O 1
ATOM 1049 N N . ASN A 1 139 ? 13.705 -10.976 4.030 1.00 98.12 139 ASN A N 1
ATOM 1050 C CA . ASN A 1 139 ? 14.581 -10.941 2.864 1.00 98.12 139 ASN A CA 1
ATOM 1051 C C . ASN A 1 139 ? 13.749 -10.761 1.596 1.00 98.12 139 ASN A C 1
ATOM 1053 O O . ASN A 1 139 ? 12.823 -11.528 1.345 1.00 98.12 139 ASN A O 1
ATOM 1057 N N . ILE A 1 140 ? 14.092 -9.766 0.785 1.00 98.31 140 ILE A N 1
ATOM 1058 C CA . ILE A 1 140 ? 13.361 -9.414 -0.432 1.00 98.31 140 ILE A CA 1
ATOM 1059 C C . ILE A 1 140 ? 14.327 -9.481 -1.600 1.00 98.31 140 ILE A C 1
ATOM 1061 O O . ILE A 1 140 ? 15.403 -8.889 -1.575 1.00 98.31 140 ILE A O 1
ATOM 1065 N N . ARG A 1 141 ? 13.925 -10.182 -2.652 1.00 97.12 141 ARG A N 1
ATOM 1066 C CA . ARG A 1 141 ? 14.666 -10.294 -3.901 1.00 97.12 141 ARG A CA 1
ATOM 1067 C C . ARG A 1 141 ? 13.723 -10.089 -5.069 1.00 97.12 141 ARG A C 1
ATOM 1069 O O . ARG A 1 141 ? 12.637 -10.663 -5.107 1.00 97.12 141 ARG A O 1
ATOM 1076 N N . ALA A 1 142 ? 14.154 -9.309 -6.044 1.00 96.06 142 ALA A N 1
ATOM 1077 C CA . ALA A 1 142 ? 13.421 -9.124 -7.281 1.00 96.06 142 ALA A CA 1
ATOM 1078 C C . ALA A 1 142 ? 14.367 -9.021 -8.478 1.00 96.06 142 ALA A C 1
ATOM 1080 O O . ALA A 1 142 ? 15.578 -8.859 -8.320 1.00 96.06 142 ALA A O 1
ATOM 1081 N N . GLU A 1 143 ? 13.800 -9.100 -9.677 1.00 93.62 143 GLU A N 1
ATOM 1082 C CA . GLU A 1 143 ? 14.516 -8.885 -10.933 1.00 93.62 143 GLU A CA 1
ATOM 1083 C C . GLU A 1 143 ? 13.694 -8.060 -11.930 1.00 93.62 143 GLU A C 1
ATOM 1085 O O . GLU A 1 143 ? 12.463 -8.132 -11.945 1.00 93.62 143 GLU A O 1
ATOM 1090 N N . ALA A 1 144 ? 14.401 -7.296 -12.765 1.00 92.94 144 ALA A N 1
ATOM 1091 C CA . ALA A 1 144 ? 13.909 -6.699 -14.004 1.00 92.94 144 ALA A CA 1
ATOM 1092 C C . ALA A 1 144 ? 15.081 -6.659 -15.006 1.00 92.94 144 ALA A C 1
ATOM 1094 O O . ALA A 1 144 ? 16.001 -5.853 -14.856 1.00 92.94 144 ALA A O 1
ATOM 1095 N N . THR A 1 145 ? 15.122 -7.592 -15.955 1.00 88.56 145 THR A N 1
ATOM 1096 C CA . THR A 1 145 ? 16.302 -7.887 -16.788 1.00 88.56 145 THR A CA 1
ATOM 1097 C C . THR A 1 145 ? 16.538 -6.864 -17.896 1.00 88.56 145 THR A C 1
ATOM 1099 O O . THR A 1 145 ? 17.688 -6.600 -18.239 1.00 88.56 145 THR A O 1
ATOM 1102 N N . GLN A 1 146 ? 15.470 -6.249 -18.409 1.00 82.06 146 GLN A N 1
ATOM 1103 C CA . GLN A 1 146 ? 15.497 -5.334 -19.557 1.00 82.06 146 GLN A CA 1
ATOM 1104 C C . GLN A 1 146 ? 15.452 -3.851 -19.152 1.00 82.06 146 GLN A C 1
ATOM 1106 O O . GLN A 1 146 ? 15.520 -2.958 -20.001 1.00 82.06 146 GLN A O 1
ATOM 1111 N N . SER A 1 147 ? 15.364 -3.569 -17.851 1.00 72.50 147 SER A N 1
ATOM 1112 C CA . SER A 1 147 ? 15.417 -2.222 -17.279 1.00 72.50 147 SER A CA 1
ATOM 1113 C C . SER A 1 147 ? 16.860 -1.706 -17.207 1.00 72.50 147 SER A C 1
ATOM 1115 O O . SER A 1 147 ? 17.751 -2.366 -16.667 1.00 72.50 147 SER A O 1
ATOM 1117 N N . ASN A 1 148 ? 17.115 -0.496 -17.716 1.00 59.59 148 ASN A N 1
ATOM 1118 C CA . ASN A 1 148 ? 18.435 0.140 -17.658 1.00 59.59 148 ASN A CA 1
ATOM 1119 C C . ASN A 1 148 ? 18.781 0.463 -16.185 1.00 59.59 148 ASN A C 1
ATOM 1121 O O . ASN A 1 148 ? 18.191 1.371 -15.606 1.00 59.59 148 ASN A O 1
ATOM 1125 N N . LYS A 1 149 ? 19.704 -0.304 -15.576 1.00 58.22 149 LYS A N 1
ATOM 1126 C CA . LYS A 1 149 ? 19.961 -0.393 -14.114 1.00 58.22 149 LYS A CA 1
ATOM 1127 C C . LYS A 1 149 ? 18.845 -1.091 -13.300 1.00 58.22 149 LYS A C 1
ATOM 1129 O O . LYS A 1 149 ? 18.460 -0.616 -12.239 1.00 58.22 149 LYS A O 1
ATOM 1134 N N . SER A 1 150 ? 18.388 -2.242 -13.809 1.00 74.00 150 SER A N 1
ATOM 1135 C CA . SER A 1 150 ? 17.612 -3.342 -13.191 1.00 74.00 150 SER A CA 1
ATOM 1136 C C . SER A 1 150 ? 16.675 -2.981 -12.026 1.00 74.00 150 SER A C 1
ATOM 1138 O O . SER A 1 150 ? 15.469 -2.950 -12.228 1.00 74.00 150 SER A O 1
ATOM 1140 N N . ILE A 1 151 ? 17.172 -2.666 -10.831 1.00 90.38 151 ILE A N 1
ATOM 1141 C CA . ILE A 1 151 ? 16.366 -2.293 -9.665 1.00 90.38 151 ILE A CA 1
ATOM 1142 C C . ILE A 1 151 ? 17.039 -1.129 -8.938 1.00 90.38 151 ILE A C 1
ATOM 1144 O O . ILE A 1 151 ? 18.237 -1.170 -8.652 1.00 90.38 151 ILE A O 1
ATOM 1148 N N . THR A 1 152 ? 16.259 -0.102 -8.609 1.00 89.94 152 THR A N 1
ATOM 1149 C CA . THR A 1 152 ? 16.749 1.154 -8.025 1.00 89.94 152 THR A CA 1
ATOM 1150 C C . THR A 1 152 ? 16.408 1.320 -6.552 1.00 89.94 152 THR A C 1
ATOM 1152 O O . THR A 1 152 ? 17.112 2.048 -5.853 1.00 89.94 152 THR A O 1
ATOM 1155 N N . GLY A 1 153 ? 15.386 0.630 -6.043 1.00 92.75 153 GLY A N 1
ATOM 1156 C CA . GLY A 1 153 ? 15.044 0.737 -4.630 1.00 92.75 153 GLY A CA 1
ATOM 1157 C C . GLY A 1 153 ? 13.874 -0.122 -4.171 1.00 92.75 153 GLY A C 1
ATOM 1158 O O . GLY A 1 153 ? 13.199 -0.780 -4.960 1.00 92.75 153 GLY A O 1
ATOM 1159 N N . LEU A 1 154 ? 13.653 -0.067 -2.859 1.00 95.75 154 LEU A N 1
ATOM 1160 C CA . LEU A 1 154 ? 12.516 -0.645 -2.153 1.00 95.75 154 LEU A CA 1
ATOM 1161 C C . LEU A 1 154 ? 11.752 0.486 -1.457 1.00 95.75 154 LEU A C 1
ATOM 1163 O O . LEU A 1 154 ? 12.343 1.271 -0.699 1.00 95.75 154 LEU A O 1
ATOM 1167 N N . LEU A 1 155 ? 10.449 0.560 -1.702 1.00 95.38 155 LEU A N 1
ATOM 1168 C CA . LEU A 1 155 ? 9.514 1.397 -0.953 1.00 95.38 155 LEU A CA 1
ATOM 1169 C C . LEU A 1 155 ? 8.702 0.484 -0.039 1.00 95.38 155 LEU A C 1
ATOM 1171 O O . LEU A 1 155 ? 8.334 -0.612 -0.458 1.00 95.38 155 LEU A O 1
ATOM 1175 N N . TYR A 1 156 ? 8.443 0.914 1.194 1.00 95.81 156 TYR A N 1
ATOM 1176 C CA . TYR A 1 156 ? 7.655 0.134 2.141 1.00 95.81 156 TYR A CA 1
ATOM 1177 C C . TYR A 1 156 ? 6.812 1.025 3.053 1.00 95.81 156 TYR A C 1
ATOM 1179 O O . TYR A 1 156 ? 7.104 2.208 3.225 1.00 95.81 156 TYR A O 1
ATOM 1187 N N . SER A 1 157 ? 5.779 0.416 3.623 1.00 93.38 157 SER A N 1
ATOM 1188 C CA . SER A 1 157 ? 4.950 0.918 4.712 1.00 93.38 157 SER A CA 1
ATOM 1189 C C . SER A 1 157 ? 4.858 -0.174 5.778 1.00 93.38 157 SER A C 1
ATOM 1191 O O . SER A 1 157 ? 4.816 -1.359 5.444 1.00 93.38 157 SER A O 1
ATOM 1193 N N . GLY A 1 158 ? 4.889 0.212 7.048 1.00 93.38 158 GLY A N 1
ATOM 1194 C CA . GLY A 1 158 ? 4.895 -0.705 8.183 1.00 93.38 158 GLY A CA 1
ATOM 1195 C C . GLY A 1 158 ? 5.251 0.024 9.481 1.00 93.38 158 GLY A C 1
ATOM 1196 O O . GLY A 1 158 ? 5.205 1.258 9.513 1.00 93.38 158 GLY A O 1
ATOM 1197 N N . PRO A 1 159 ? 5.633 -0.716 10.535 1.00 93.88 159 PRO A N 1
ATOM 1198 C CA . PRO A 1 159 ? 6.044 -0.147 11.813 1.00 93.88 159 PRO A CA 1
ATOM 1199 C C . PRO A 1 159 ? 7.117 0.937 11.665 1.00 93.88 159 PRO A C 1
ATOM 1201 O O . PRO A 1 159 ? 8.052 0.813 10.872 1.00 93.88 159 PRO A O 1
ATOM 1204 N N . HIS A 1 160 ? 6.990 2.006 12.451 1.00 91.06 160 HIS A N 1
ATOM 1205 C CA . HIS A 1 160 ? 7.818 3.213 12.339 1.00 91.06 160 HIS A CA 1
ATOM 1206 C C . HIS A 1 160 ? 9.323 2.966 12.554 1.00 91.06 160 HIS A C 1
ATOM 1208 O O . HIS A 1 160 ? 10.155 3.692 12.014 1.00 91.06 160 HIS A O 1
ATOM 1214 N N . ASN A 1 161 ? 9.673 1.949 13.342 1.00 92.25 161 ASN A N 1
ATOM 1215 C CA . ASN A 1 161 ? 11.040 1.537 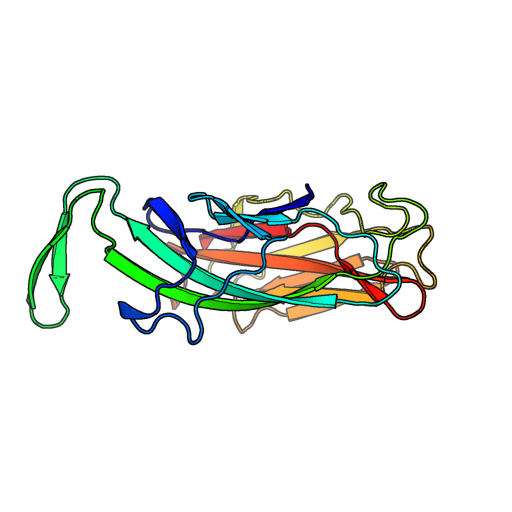13.650 1.00 92.25 161 ASN A CA 1
ATOM 1216 C C . ASN A 1 161 ? 11.544 0.399 12.742 1.00 92.25 161 ASN A C 1
ATOM 1218 O O . ASN A 1 161 ? 12.640 -0.115 12.967 1.00 92.25 161 ASN A O 1
ATOM 1222 N N . ALA A 1 162 ? 10.777 -0.012 11.727 1.00 96.19 162 ALA A N 1
ATOM 1223 C CA . ALA A 1 162 ? 11.272 -0.933 10.714 1.00 96.19 162 ALA A CA 1
ATOM 1224 C C . ALA A 1 162 ? 12.343 -0.237 9.861 1.00 96.19 162 ALA A C 1
ATOM 1226 O O . ALA A 1 162 ? 12.182 0.914 9.452 1.00 96.19 162 ALA A O 1
ATOM 1227 N N . VAL A 1 163 ? 13.431 -0.942 9.565 1.00 96.25 163 VAL A N 1
ATOM 1228 C CA . VAL A 1 163 ? 14.590 -0.421 8.831 1.00 96.25 163 VAL A CA 1
ATOM 1229 C C . VAL A 1 163 ? 14.768 -1.212 7.544 1.00 96.25 163 VAL A C 1
ATOM 1231 O O . VAL A 1 163 ? 14.762 -2.441 7.560 1.00 96.25 163 VAL A O 1
ATOM 1234 N N . LYS A 1 164 ? 14.965 -0.512 6.422 1.00 96.06 164 LYS A N 1
ATOM 1235 C CA . LYS A 1 164 ? 15.352 -1.132 5.148 1.00 96.06 164 LYS A CA 1
ATOM 1236 C C . LYS A 1 164 ? 16.856 -1.039 4.912 1.00 96.06 164 LYS A C 1
ATOM 1238 O O . LYS A 1 164 ? 17.455 0.009 5.150 1.00 96.06 164 LYS A O 1
ATOM 1243 N N . ALA A 1 165 ? 17.436 -2.081 4.332 1.00 96.38 165 ALA A N 1
ATOM 1244 C CA . ALA A 1 165 ? 18.795 -2.068 3.803 1.00 96.38 165 ALA A CA 1
ATOM 1245 C C . ALA A 1 165 ? 18.831 -2.627 2.375 1.00 96.38 165 ALA A C 1
ATOM 1247 O O . ALA A 1 165 ? 18.102 -3.556 2.029 1.00 96.38 165 ALA A O 1
ATOM 1248 N N . SER A 1 166 ? 19.686 -2.044 1.532 1.00 94.56 166 SER A N 1
ATOM 1249 C CA . SER A 1 166 ? 19.988 -2.583 0.204 1.00 94.56 166 SER A CA 1
ATOM 1250 C C . SER A 1 166 ? 21.165 -3.541 0.310 1.00 94.56 166 SER A C 1
ATOM 1252 O O . SER A 1 166 ? 22.208 -3.180 0.851 1.00 94.56 166 SER A O 1
ATOM 1254 N N . LEU A 1 167 ? 21.000 -4.744 -0.230 1.00 92.62 167 LEU A N 1
ATOM 1255 C CA . LEU A 1 167 ? 22.039 -5.773 -0.303 1.00 92.62 167 LEU A CA 1
ATOM 1256 C C . LEU A 1 167 ? 22.686 -5.827 -1.701 1.00 92.62 167 LEU A C 1
ATOM 1258 O O . LEU A 1 167 ? 23.563 -6.649 -1.952 1.00 92.62 167 LEU A O 1
ATOM 1262 N N . GLY A 1 168 ? 22.266 -4.941 -2.612 1.00 87.06 168 GLY A N 1
ATOM 1263 C CA . GLY A 1 168 ? 22.717 -4.902 -4.002 1.00 87.06 168 GLY A CA 1
ATOM 1264 C C . GLY A 1 168 ? 21.970 -5.882 -4.913 1.00 87.06 168 GLY A C 1
ATOM 1265 O O . GLY A 1 168 ? 21.276 -6.791 -4.463 1.00 87.06 168 GLY A O 1
ATOM 1266 N N . SER A 1 169 ? 22.086 -5.669 -6.228 1.00 84.81 169 SER A N 1
ATOM 1267 C CA . SER A 1 169 ? 21.557 -6.577 -7.263 1.00 84.81 169 SER A CA 1
ATOM 1268 C C . SER A 1 169 ? 20.075 -6.951 -7.092 1.00 84.81 169 SER A C 1
ATOM 1270 O O . SER A 1 169 ? 19.702 -8.114 -7.234 1.00 84.81 169 SER A O 1
ATOM 1272 N N . GLY A 1 170 ? 19.229 -5.978 -6.738 1.00 91.00 170 GLY A N 1
ATOM 1273 C CA . GLY A 1 170 ? 17.792 -6.205 -6.541 1.00 91.00 170 GLY A CA 1
ATOM 1274 C C . GLY A 1 170 ? 17.421 -6.952 -5.257 1.00 91.00 170 GLY A C 1
ATOM 1275 O O . GLY A 1 170 ? 16.290 -7.423 -5.136 1.00 91.00 170 GLY A O 1
ATOM 1276 N N . SER A 1 171 ? 18.361 -7.074 -4.317 1.00 95.69 171 SER A N 1
ATOM 1277 C CA . SER A 1 171 ? 18.153 -7.698 -3.011 1.00 95.69 171 SER A CA 1
ATOM 1278 C C . SER A 1 171 ? 18.104 -6.646 -1.904 1.00 95.69 171 SER A C 1
ATOM 1280 O O . SER A 1 171 ? 18.894 -5.699 -1.889 1.00 95.69 171 SER A O 1
ATOM 1282 N N . PHE A 1 172 ? 17.186 -6.827 -0.962 1.00 97.50 172 PHE A N 1
ATOM 1283 C CA . PHE A 1 172 ? 16.945 -5.945 0.173 1.00 97.50 172 PHE A CA 1
ATOM 1284 C C . PHE A 1 172 ? 16.648 -6.766 1.426 1.00 97.50 172 PHE A C 1
ATOM 1286 O O . PHE A 1 172 ? 16.186 -7.905 1.339 1.00 97.50 172 PHE A O 1
ATOM 1293 N N . SER A 1 173 ? 16.848 -6.158 2.587 1.00 97.50 173 SER A N 1
ATOM 1294 C CA . SER A 1 173 ? 16.301 -6.649 3.847 1.00 97.50 173 SER A CA 1
ATOM 1295 C C . SER A 1 173 ? 15.432 -5.577 4.497 1.00 97.50 173 SER A C 1
ATOM 1297 O O . SER A 1 173 ? 15.754 -4.387 4.457 1.00 97.50 173 SER A O 1
ATOM 1299 N N . LEU A 1 174 ? 14.316 -6.007 5.079 1.00 97.81 174 LEU A N 1
ATOM 1300 C CA . LEU A 1 174 ? 13.522 -5.227 6.022 1.00 97.81 174 LEU A CA 1
ATOM 1301 C C . LEU A 1 174 ? 13.672 -5.866 7.397 1.00 97.81 174 LEU A C 1
ATOM 1303 O O . LEU A 1 174 ? 13.394 -7.053 7.557 1.00 97.81 174 LEU A O 1
ATOM 1307 N N . THR A 1 175 ? 14.126 -5.093 8.375 1.00 98.00 175 THR A N 1
ATOM 1308 C CA . THR A 1 175 ? 14.304 -5.554 9.751 1.00 98.00 175 THR A CA 1
ATOM 1309 C C . THR A 1 175 ? 13.392 -4.793 10.684 1.00 98.00 175 THR A C 1
ATOM 1311 O O . THR A 1 175 ? 13.310 -3.568 10.596 1.00 98.00 175 THR A O 1
ATOM 1314 N N . TRP A 1 176 ? 12.752 -5.500 11.603 1.00 98.06 176 TRP A N 1
ATOM 1315 C CA . TRP A 1 176 ? 11.892 -4.897 12.609 1.00 98.06 176 TRP A CA 1
ATOM 1316 C C . TRP A 1 176 ? 12.012 -5.661 13.924 1.00 98.06 176 TRP A C 1
ATOM 1318 O O . TRP A 1 176 ? 12.079 -6.888 13.919 1.00 98.06 176 TRP A O 1
ATOM 1328 N N . THR A 1 177 ? 12.058 -4.931 15.033 1.00 97.69 177 THR A N 1
ATOM 1329 C CA . THR A 1 177 ? 12.073 -5.493 16.385 1.00 97.69 177 THR A CA 1
ATOM 1330 C C . THR A 1 177 ? 10.851 -4.949 17.117 1.00 97.69 177 THR A C 1
ATOM 1332 O O . THR A 1 177 ? 10.841 -3.754 17.439 1.00 97.69 177 THR A O 1
ATOM 1335 N N . PRO A 1 178 ? 9.827 -5.780 17.357 1.00 96.81 178 PRO A N 1
ATOM 1336 C CA . PRO A 1 178 ? 8.657 -5.371 18.117 1.00 96.81 178 PRO A CA 1
ATOM 1337 C C . PRO A 1 178 ? 9.018 -5.097 19.575 1.00 96.81 178 PRO A C 1
ATOM 1339 O O . PRO A 1 178 ? 9.936 -5.690 20.149 1.00 96.81 178 PRO A O 1
ATOM 1342 N N . SER A 1 179 ? 8.277 -4.194 20.184 1.00 96.44 179 SER A N 1
ATOM 1343 C CA . SER A 1 179 ? 8.321 -3.850 21.596 1.00 96.44 179 SER A CA 1
ATOM 1344 C C . SER A 1 179 ? 7.318 -4.683 22.394 1.00 96.44 179 SER A C 1
ATOM 1346 O O . SER A 1 179 ? 6.385 -5.259 21.845 1.00 96.44 179 SER A O 1
ATOM 1348 N N . ALA A 1 180 ? 7.468 -4.712 23.721 1.00 96.25 180 ALA A N 1
ATOM 1349 C CA . ALA A 1 180 ? 6.529 -5.423 24.592 1.00 96.25 180 ALA A CA 1
ATOM 1350 C C . ALA A 1 180 ? 5.094 -4.861 24.540 1.00 96.25 180 ALA A C 1
ATOM 1352 O O . ALA A 1 180 ? 4.156 -5.567 24.882 1.00 96.25 180 ALA A O 1
ATOM 1353 N N . SER A 1 181 ? 4.905 -3.604 24.122 1.00 95.25 181 SER A N 1
ATOM 1354 C CA . SER A 1 181 ? 3.567 -3.023 23.949 1.00 95.25 181 SER A CA 1
ATOM 1355 C C . SER A 1 181 ? 2.850 -3.499 22.689 1.00 95.25 181 SER A C 1
ATOM 1357 O O . SER A 1 181 ? 1.649 -3.283 22.574 1.00 95.25 181 SER A O 1
ATOM 1359 N N . GLU A 1 182 ? 3.578 -4.098 21.748 1.00 94.69 182 GLU A N 1
ATOM 1360 C CA . GLU A 1 182 ? 3.026 -4.638 20.502 1.00 94.69 182 GLU A CA 1
ATOM 1361 C C . GLU A 1 182 ? 2.647 -6.125 20.647 1.00 94.69 182 GLU A C 1
ATOM 1363 O O . GLU A 1 182 ? 2.091 -6.692 19.718 1.00 94.69 182 GLU A O 1
ATOM 1368 N N . ASP A 1 183 ? 2.897 -6.747 21.807 1.00 94.06 183 ASP A N 1
ATOM 1369 C CA . ASP A 1 183 ? 2.580 -8.156 22.084 1.00 94.06 183 ASP A CA 1
ATOM 1370 C C . ASP A 1 183 ? 1.088 -8.460 21.867 1.00 94.06 183 ASP A C 1
ATOM 1372 O O . ASP A 1 183 ? 0.212 -7.741 22.360 1.00 94.06 183 ASP A O 1
ATOM 1376 N N . GLY A 1 184 ? 0.795 -9.509 21.093 1.00 92.44 184 GLY A N 1
ATOM 1377 C CA . GLY A 1 184 ? -0.563 -9.891 20.705 1.00 92.44 184 GLY A CA 1
ATOM 1378 C C . GLY A 1 184 ? -1.174 -9.064 19.568 1.00 92.44 184 GLY A C 1
ATOM 1379 O O . GLY A 1 184 ? -2.314 -9.329 19.182 1.00 92.44 184 GLY A O 1
ATOM 1380 N N . GLN A 1 185 ? -0.459 -8.082 19.010 1.00 93.62 185 GLN A N 1
ATOM 1381 C CA . GLN A 1 185 ? -0.927 -7.287 17.870 1.00 93.62 185 GLN A CA 1
ATOM 1382 C C . GLN A 1 185 ? -0.502 -7.902 16.531 1.00 93.62 185 GLN A C 1
ATOM 1384 O O . GLN A 1 185 ? 0.442 -8.690 16.434 1.00 93.62 185 GLN A O 1
ATOM 1389 N N . SER A 1 186 ? -1.204 -7.509 15.466 1.00 94.12 186 SER A N 1
ATOM 1390 C CA . SER A 1 186 ? -0.869 -7.869 14.086 1.00 94.12 186 SER A CA 1
ATOM 1391 C C . SER A 1 186 ? -0.526 -6.624 13.274 1.00 94.12 186 SER A C 1
ATOM 1393 O O . SER A 1 186 ? -1.333 -5.704 13.156 1.00 94.12 186 SER A O 1
ATOM 1395 N N . HIS A 1 187 ? 0.664 -6.613 12.673 1.00 93.56 187 HIS A N 1
ATOM 1396 C CA . HIS A 1 187 ? 1.192 -5.473 11.930 1.00 93.56 187 HIS A CA 1
ATOM 1397 C C . HIS A 1 187 ? 1.441 -5.835 10.462 1.00 93.56 187 HIS A C 1
ATOM 1399 O O . HIS A 1 187 ? 2.321 -6.652 10.164 1.00 93.56 187 HIS A O 1
ATOM 1405 N N . PRO A 1 188 ? 0.718 -5.221 9.511 1.00 94.00 188 PRO A N 1
ATOM 1406 C CA . PRO A 1 188 ? 1.020 -5.400 8.104 1.00 94.00 188 PRO A CA 1
ATOM 1407 C C . PRO A 1 188 ? 2.279 -4.616 7.702 1.00 94.00 188 PRO A C 1
ATOM 1409 O O . PRO A 1 188 ? 2.427 -3.432 8.005 1.00 94.00 188 PRO A O 1
ATOM 1412 N N . ILE A 1 189 ? 3.172 -5.267 6.958 1.00 96.00 189 ILE A N 1
ATOM 1413 C CA . ILE A 1 189 ? 4.323 -4.640 6.300 1.00 96.00 189 ILE A CA 1
ATOM 1414 C C . ILE A 1 189 ? 4.168 -4.827 4.795 1.00 96.00 189 ILE A C 1
ATOM 1416 O O . ILE A 1 189 ? 4.254 -5.947 4.289 1.00 96.00 189 ILE A O 1
ATOM 1420 N N . CYS A 1 190 ? 3.956 -3.730 4.074 1.00 95.56 190 CYS A N 1
ATOM 1421 C CA . CYS A 1 190 ? 3.796 -3.716 2.623 1.00 95.56 190 CYS A CA 1
ATOM 1422 C C . CYS A 1 190 ? 4.998 -3.100 1.931 1.00 95.56 190 CYS A C 1
ATOM 1424 O O . CYS A 1 190 ? 5.534 -2.098 2.391 1.00 95.56 190 CYS A O 1
ATOM 1426 N N . PHE A 1 191 ? 5.385 -3.642 0.784 1.00 96.44 191 PHE A N 1
ATOM 1427 C CA . PHE A 1 191 ? 6.504 -3.144 0.007 1.00 96.44 191 PHE A CA 1
ATOM 1428 C C . PHE A 1 191 ? 6.333 -3.355 -1.499 1.00 96.44 191 PHE A C 1
ATOM 1430 O O . PHE A 1 191 ? 5.660 -4.277 -1.966 1.00 96.44 191 PHE A O 1
ATOM 1437 N N . VAL A 1 192 ? 6.992 -2.482 -2.260 1.00 95.94 192 VAL A N 1
ATOM 1438 C CA . VAL A 1 192 ? 7.153 -2.570 -3.715 1.00 95.94 192 VAL A CA 1
ATOM 1439 C C . VAL A 1 192 ? 8.613 -2.357 -4.082 1.00 95.94 192 VAL A C 1
ATOM 1441 O O . VAL A 1 192 ? 9.315 -1.540 -3.477 1.00 95.94 192 VAL A O 1
ATOM 1444 N N . VAL A 1 193 ? 9.071 -3.079 -5.099 1.00 95.88 193 VAL A N 1
ATOM 1445 C CA . VAL A 1 193 ? 10.394 -2.864 -5.688 1.00 95.88 193 VAL A CA 1
ATOM 1446 C C . VAL A 1 193 ? 10.261 -1.933 -6.882 1.00 95.88 193 VAL A C 1
ATOM 1448 O O . VAL A 1 193 ? 9.357 -2.084 -7.703 1.00 95.88 193 VAL A O 1
ATOM 1451 N N . GLN A 1 194 ? 11.175 -0.973 -6.974 1.00 94.25 194 GLN A N 1
ATOM 1452 C CA . GLN A 1 194 ? 11.238 0.015 -8.039 1.00 94.25 194 GLN A CA 1
ATOM 1453 C C . GLN A 1 194 ? 12.342 -0.334 -9.038 1.00 94.25 194 GLN A C 1
ATOM 1455 O O . GLN A 1 194 ? 13.474 -0.631 -8.653 1.00 94.25 194 GLN A O 1
ATOM 1460 N N . ALA A 1 195 ? 12.013 -0.249 -10.322 1.00 92.44 195 ALA A N 1
ATOM 1461 C CA . ALA A 1 195 ? 12.957 -0.226 -11.431 1.00 92.44 195 ALA A CA 1
ATOM 1462 C C . ALA A 1 195 ? 12.795 1.072 -12.217 1.00 92.44 195 ALA A C 1
ATOM 1464 O O . ALA A 1 195 ? 11.739 1.704 -12.184 1.00 92.44 195 ALA A O 1
ATOM 1465 N N . ASN A 1 196 ? 13.834 1.453 -12.954 1.00 89.19 196 ASN A N 1
ATOM 1466 C CA . ASN A 1 196 ? 13.769 2.582 -13.870 1.00 89.19 196 ASN A CA 1
ATOM 1467 C C . ASN A 1 196 ? 13.860 2.089 -15.313 1.00 89.19 196 ASN A C 1
ATOM 1469 O O . ASN A 1 196 ? 14.732 1.295 -15.668 1.00 89.19 196 ASN A O 1
ATOM 1473 N N . TYR A 1 197 ? 12.975 2.610 -16.153 1.00 86.25 197 TYR A N 1
ATOM 1474 C CA . TYR A 1 197 ? 13.038 2.461 -17.596 1.00 86.25 197 TYR A CA 1
ATOM 1475 C C . TYR A 1 197 ? 12.948 3.847 -18.226 1.00 86.25 197 TYR A C 1
ATOM 1477 O O . TYR A 1 197 ? 11.943 4.540 -18.081 1.00 86.25 197 TYR A O 1
ATOM 1485 N N . LEU A 1 198 ? 14.025 4.262 -18.901 1.00 84.19 198 LEU A N 1
ATOM 1486 C CA . LEU A 1 198 ? 14.193 5.633 -19.388 1.00 84.19 198 LEU A CA 1
ATOM 1487 C C . LEU A 1 198 ? 13.978 6.641 -18.241 1.00 84.19 198 LEU A C 1
ATOM 1489 O O . LEU A 1 198 ? 14.741 6.637 -17.277 1.00 84.19 198 LEU A O 1
ATOM 1493 N N . THR A 1 199 ? 12.947 7.480 -18.328 1.00 82.38 199 THR A N 1
ATOM 1494 C CA . THR A 1 199 ? 12.584 8.485 -17.317 1.00 82.38 199 THR A CA 1
ATOM 1495 C C . THR A 1 199 ? 11.443 8.041 -16.399 1.00 82.38 199 THR A C 1
ATOM 1497 O O . THR A 1 199 ? 11.011 8.820 -15.556 1.00 82.38 199 THR A O 1
ATOM 1500 N N . THR A 1 200 ? 10.933 6.818 -16.558 1.00 84.81 200 THR A N 1
ATOM 1501 C CA . THR A 1 200 ? 9.764 6.313 -15.832 1.00 84.81 200 THR A CA 1
ATOM 1502 C C . THR A 1 200 ? 10.184 5.314 -14.763 1.00 84.81 200 THR A C 1
ATOM 1504 O O . THR A 1 200 ? 10.952 4.382 -15.016 1.00 84.81 200 THR A O 1
ATOM 1507 N N . SER A 1 201 ? 9.641 5.487 -13.560 1.00 89.06 201 SER A N 1
ATOM 1508 C CA . SER A 1 201 ? 9.738 4.485 -12.506 1.00 89.06 201 SER A CA 1
ATOM 1509 C C . SER A 1 201 ? 8.623 3.458 -12.638 1.00 89.06 201 SER A C 1
ATOM 1511 O O . SER A 1 201 ? 7.447 3.806 -12.682 1.00 89.06 201 SER A O 1
ATOM 1513 N N . LEU A 1 202 ? 9.009 2.191 -12.666 1.00 90.00 202 LEU A N 1
ATOM 1514 C CA . LEU A 1 202 ? 8.115 1.044 -12.713 1.00 90.00 202 LEU A CA 1
ATOM 1515 C C . LEU A 1 202 ? 8.154 0.334 -11.364 1.00 90.00 202 LEU A C 1
ATOM 1517 O O . LEU A 1 202 ? 9.216 0.209 -10.751 1.00 90.00 202 LEU A O 1
ATOM 1521 N N . HIS A 1 203 ? 7.002 -0.146 -10.908 1.00 92.69 203 HIS A N 1
ATOM 1522 C CA . HIS A 1 203 ? 6.873 -0.847 -9.634 1.00 92.69 203 HIS A CA 1
ATOM 1523 C C . HIS A 1 203 ? 6.459 -2.300 -9.847 1.00 92.69 203 HIS A C 1
ATOM 1525 O O . HIS A 1 203 ? 5.776 -2.632 -10.819 1.00 92.69 203 HIS A O 1
ATOM 1531 N N . SER A 1 204 ? 6.891 -3.170 -8.934 1.00 93.69 204 SER A N 1
ATOM 1532 C CA . SER A 1 204 ? 6.321 -4.510 -8.791 1.00 93.69 204 SER A CA 1
ATOM 1533 C C . SER A 1 204 ? 4.843 -4.436 -8.400 1.00 93.69 204 SER A C 1
ATOM 1535 O O . SER A 1 204 ? 4.340 -3.390 -7.989 1.00 93.69 204 SER A O 1
ATOM 1537 N N . ASP A 1 205 ? 4.163 -5.583 -8.418 1.00 92.31 205 ASP A N 1
ATOM 1538 C CA . ASP A 1 205 ? 2.918 -5.716 -7.657 1.00 92.31 205 ASP A CA 1
ATOM 1539 C C . ASP A 1 205 ? 3.178 -5.439 -6.157 1.00 92.31 205 ASP A C 1
ATOM 1541 O O . ASP A 1 205 ? 4.303 -5.610 -5.672 1.00 92.31 205 ASP A O 1
ATOM 1545 N N . LEU A 1 206 ? 2.150 -5.011 -5.420 1.00 93.06 206 LEU A N 1
ATOM 1546 C CA . LEU A 1 206 ? 2.235 -4.774 -3.977 1.00 93.06 206 LEU A CA 1
ATOM 1547 C C . LEU A 1 206 ? 2.380 -6.103 -3.224 1.00 93.06 206 LEU A C 1
ATOM 1549 O O . LEU A 1 206 ? 1.557 -7.013 -3.361 1.00 93.06 206 LEU A O 1
ATOM 1553 N N . ARG A 1 207 ? 3.408 -6.221 -2.383 1.00 95.12 207 ARG A N 1
ATOM 1554 C CA . ARG A 1 207 ? 3.593 -7.379 -1.505 1.00 95.12 207 ARG A CA 1
ATOM 1555 C C . ARG A 1 207 ? 3.404 -6.946 -0.064 1.00 95.12 207 ARG A C 1
ATOM 1557 O O . ARG A 1 207 ? 4.115 -6.064 0.388 1.00 95.12 207 ARG A O 1
ATOM 1564 N N . CYS A 1 208 ? 2.464 -7.563 0.638 1.00 94.75 208 CYS A N 1
ATOM 1565 C CA . CYS A 1 208 ? 2.236 -7.313 2.055 1.00 94.75 208 CYS A CA 1
ATOM 1566 C C . CYS A 1 208 ? 2.413 -8.611 2.828 1.00 94.75 208 CYS A C 1
ATOM 1568 O O . CYS A 1 208 ? 1.975 -9.653 2.351 1.00 94.75 208 CYS A O 1
ATOM 1570 N N . VAL A 1 209 ? 3.041 -8.551 3.991 1.00 96.12 209 VAL A N 1
ATOM 1571 C CA . VAL A 1 209 ? 3.096 -9.642 4.971 1.00 96.12 209 VAL A CA 1
ATOM 1572 C C . VAL A 1 209 ? 2.432 -9.165 6.250 1.00 96.12 209 VAL A C 1
ATOM 1574 O O . VAL A 1 209 ? 2.439 -7.965 6.518 1.00 96.12 209 VAL A O 1
ATOM 1577 N N . ILE A 1 210 ? 1.852 -10.075 7.019 1.00 95.25 210 ILE A N 1
ATOM 1578 C CA . ILE A 1 210 ? 1.261 -9.764 8.321 1.00 95.25 210 ILE A CA 1
ATOM 1579 C C . ILE A 1 210 ? 2.173 -10.366 9.377 1.00 95.25 210 ILE A C 1
ATOM 1581 O O . ILE A 1 210 ? 2.483 -11.553 9.316 1.00 95.25 210 ILE A O 1
ATOM 1585 N N . VAL A 1 211 ? 2.665 -9.531 10.286 1.00 96.31 211 VAL A N 1
ATOM 1586 C CA . VAL A 1 211 ? 3.534 -9.963 11.378 1.00 96.31 211 VAL A CA 1
ATOM 1587 C C . VAL A 1 211 ? 2.734 -9.942 12.668 1.00 96.31 211 VAL A C 1
ATOM 1589 O O . VAL A 1 211 ? 2.313 -8.873 13.103 1.00 96.31 211 VAL A O 1
ATOM 1592 N N . THR A 1 212 ? 2.538 -11.108 13.269 1.00 96.06 212 THR A N 1
ATOM 1593 C CA . THR A 1 212 ? 1.988 -11.233 14.620 1.00 96.06 212 THR A CA 1
ATOM 1594 C C . THR A 1 212 ? 3.133 -11.213 15.627 1.00 96.06 212 THR A C 1
ATOM 1596 O O . THR A 1 212 ? 4.175 -11.840 15.390 1.00 96.06 212 THR A O 1
ATOM 1599 N N . VAL A 1 213 ? 2.945 -10.477 16.720 1.00 95.25 213 VAL A N 1
ATOM 1600 C CA . VAL A 1 213 ? 3.925 -10.327 17.807 1.00 95.25 213 VAL A CA 1
ATOM 1601 C C . VAL A 1 213 ? 3.563 -11.221 18.979 1.00 95.25 213 VAL A C 1
ATOM 1603 O O . VAL A 1 213 ? 2.379 -11.185 19.383 1.00 95.25 213 VAL A O 1
#

Organism: Poecilia formosa (NCBI:txid48698)